Protein AF-A0A1D1ZDS4-F1 (afdb_monomer)

pLDDT: mean 70.22, std 27.76, range [27.88, 98.5]

Foldseek 3Di:
DDDDDDDDDDDDDDDDDPDDDDDDDDDDDDDDDDDDDDDDDDDDDDDDDDDDDDDDDDDDDDDDDDDDDDDDDDDDDDDDDDDPPPPDDPPPDDCPDDDDDPDDDDDPPDPPPDPPPCPVPVPPPDPLVVQLVVCVVVVHPSVVSNVVSVVVVVVVVVVVVVVVVVVVVVVVVVVVVVVVVVVVVVVVVVVVVVVVVVVVVVVVVVVVVVVVVVVVVVVVVVVVVVVVVVVVVVVVVVVVVVVVVVVVVVVVVVVVVVVVVVVVVVVVVVVVVVVVVVVVD

Structure (mmCIF, N/CA/C/O backbone):
data_AF-A0A1D1ZDS4-F1
#
_entry.id   AF-A0A1D1ZDS4-F1
#
loop_
_atom_site.group_PDB
_atom_site.id
_atom_site.type_symbol
_atom_site.label_atom_id
_atom_site.label_alt_id
_atom_site.label_comp_id
_atom_site.label_asym_id
_atom_site.label_entity_id
_atom_site.label_seq_id
_atom_site.pdbx_PDB_ins_code
_atom_site.Cartn_x
_atom_site.Cartn_y
_atom_site.Cartn_z
_atom_site.occupancy
_atom_site.B_iso_or_equiv
_atom_site.auth_seq_id
_atom_site.auth_comp_id
_atom_site.auth_asym_id
_atom_site.auth_atom_id
_atom_site.pdbx_PD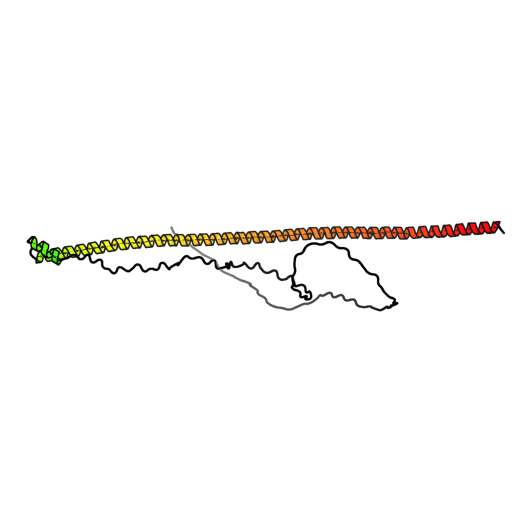B_model_num
ATOM 1 N N . THR A 1 1 ? -25.111 -61.754 19.913 1.00 42.78 1 THR A N 1
ATOM 2 C CA . THR A 1 1 ? -24.639 -62.842 20.800 1.00 42.78 1 THR A CA 1
ATOM 3 C C . THR A 1 1 ? -23.243 -63.262 20.383 1.00 42.78 1 THR A C 1
ATOM 5 O O . THR A 1 1 ? -23.017 -63.276 19.188 1.00 42.78 1 THR A O 1
ATOM 8 N N . GLN A 1 2 ? -22.351 -63.534 21.348 1.00 41.66 2 GLN A N 1
ATOM 9 C CA . GLN A 1 2 ? -20.990 -64.122 21.268 1.00 41.66 2 GLN A CA 1
ATOM 10 C C . GLN A 1 2 ? -20.044 -63.813 20.075 1.00 41.66 2 GLN A C 1
ATOM 12 O O . GLN A 1 2 ? -20.356 -63.977 18.905 1.00 41.66 2 GLN A O 1
ATOM 17 N N . ASN A 1 3 ? -18.807 -63.456 20.435 1.00 39.59 3 ASN A N 1
ATOM 18 C CA . ASN A 1 3 ? -17.644 -63.247 19.561 1.00 39.59 3 ASN A CA 1
ATOM 19 C C . ASN A 1 3 ? -16.536 -64.283 19.952 1.00 39.59 3 ASN A C 1
ATOM 21 O O . ASN A 1 3 ? -16.863 -65.326 20.519 1.00 39.59 3 ASN A O 1
ATOM 25 N N . PRO A 1 4 ? -15.228 -63.989 19.836 1.00 70.62 4 PRO A N 1
ATOM 26 C CA . PRO A 1 4 ? -14.279 -64.345 18.768 1.00 70.62 4 PRO A CA 1
ATOM 27 C C . PRO A 1 4 ? -13.414 -65.605 19.029 1.00 70.62 4 PRO A C 1
ATOM 29 O O . PRO A 1 4 ? -13.319 -66.074 20.162 1.00 70.62 4 PRO A O 1
ATOM 32 N N . LYS A 1 5 ? -12.644 -66.051 18.011 1.00 48.41 5 LYS A N 1
ATOM 33 C CA . LYS A 1 5 ? -11.326 -66.758 18.090 1.00 48.41 5 LYS A CA 1
ATOM 34 C C . LYS A 1 5 ? -10.728 -66.945 16.670 1.00 48.41 5 LYS A C 1
ATOM 36 O O . LYS A 1 5 ? -11.496 -67.120 15.739 1.00 48.41 5 LYS A O 1
ATOM 41 N N . LYS A 1 6 ? -9.404 -66.981 16.418 1.00 43.16 6 LYS A N 1
ATOM 42 C CA . LYS A 1 6 ? -8.228 -66.485 17.175 1.00 43.16 6 LYS A CA 1
ATOM 43 C C . LYS A 1 6 ? -6.970 -66.413 16.264 1.00 43.16 6 LYS A C 1
ATOM 45 O O . LYS A 1 6 ? -6.620 -67.399 15.639 1.00 43.16 6 LYS A O 1
ATOM 50 N N . ILE A 1 7 ? -6.258 -65.280 16.302 1.00 43.69 7 ILE A N 1
ATOM 51 C CA . ILE A 1 7 ? -4.779 -65.114 16.353 1.00 43.69 7 ILE A CA 1
ATOM 52 C C . ILE A 1 7 ? -3.863 -66.074 15.544 1.00 43.69 7 ILE A C 1
ATOM 54 O O . ILE A 1 7 ? -3.676 -67.221 15.944 1.00 43.69 7 ILE A O 1
ATOM 58 N N . LYS A 1 8 ? -3.034 -65.503 14.642 1.00 45.09 8 LYS A N 1
ATOM 59 C CA . LYS A 1 8 ? -1.551 -65.643 14.700 1.00 45.09 8 LYS A CA 1
ATOM 60 C C . LYS A 1 8 ? -0.778 -64.568 13.901 1.00 45.09 8 LYS A C 1
ATOM 62 O O . LYS A 1 8 ? -0.880 -64.489 12.686 1.00 45.09 8 LYS A O 1
ATOM 67 N N . LYS A 1 9 ? 0.063 -63.795 14.606 1.00 42.44 9 LYS A N 1
ATOM 68 C CA . LYS A 1 9 ? 1.282 -63.120 14.097 1.00 42.44 9 LYS A CA 1
ATOM 69 C C . LYS A 1 9 ? 2.505 -63.806 14.726 1.00 42.44 9 LYS A C 1
ATOM 71 O O . LYS A 1 9 ? 2.397 -64.281 15.859 1.00 42.44 9 LYS A O 1
ATOM 76 N N . PRO A 1 10 ? 3.660 -63.826 14.046 1.00 47.44 10 PRO A N 1
ATOM 77 C CA . PRO A 1 10 ? 4.860 -63.110 14.547 1.00 47.44 10 PRO A CA 1
ATOM 78 C C . PRO A 1 10 ? 5.194 -61.878 13.649 1.00 47.44 10 PRO A C 1
ATOM 80 O O . PRO A 1 10 ? 4.567 -61.724 12.608 1.00 47.44 10 PRO A O 1
ATOM 83 N N . LYS A 1 11 ? 5.944 -60.822 14.038 1.00 38.22 11 LYS A N 1
ATOM 84 C CA . LYS A 1 11 ? 7.375 -60.686 14.449 1.00 38.22 11 LYS A CA 1
ATOM 85 C C . LYS A 1 11 ? 8.344 -61.201 13.362 1.00 38.22 11 LYS A C 1
ATOM 87 O O . LYS A 1 11 ? 8.095 -62.281 12.858 1.00 38.22 11 LYS A O 1
ATOM 92 N N . ASN A 1 12 ? 9.473 -60.589 12.973 1.00 35.44 12 ASN A N 1
ATOM 93 C CA . ASN A 1 12 ? 10.190 -59.309 13.222 1.00 35.44 12 ASN A CA 1
ATOM 94 C C . ASN A 1 12 ? 11.021 -59.012 11.928 1.00 35.44 12 ASN A C 1
ATOM 96 O O . ASN A 1 12 ? 11.059 -59.872 11.058 1.00 35.44 12 ASN A O 1
ATOM 100 N N . GLN A 1 13 ? 11.740 -57.909 11.668 1.00 44.12 13 GLN A N 1
ATOM 101 C CA . GLN A 1 13 ? 12.230 -56.727 12.421 1.00 44.12 13 GLN A CA 1
ATOM 102 C C . GLN A 1 13 ? 11.662 -55.439 11.740 1.00 44.12 13 GLN A C 1
ATOM 104 O O . GLN A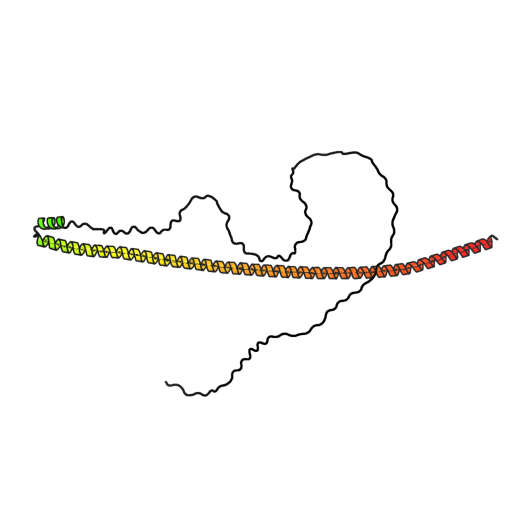 1 13 ? 10.769 -55.574 10.915 1.00 44.12 13 GLN A O 1
ATOM 109 N N . LYS A 1 14 ? 11.980 -54.153 11.985 1.00 41.00 14 LYS A N 1
ATOM 110 C CA . LYS A 1 14 ? 12.960 -53.353 12.766 1.00 41.00 14 LYS A CA 1
ATOM 111 C C . LYS A 1 14 ? 14.428 -53.294 12.295 1.00 41.00 14 LYS A C 1
ATOM 113 O O . LYS A 1 14 ? 15.278 -53.966 12.865 1.00 41.00 14 LYS A O 1
ATOM 118 N N . LYS A 1 15 ? 14.762 -52.320 11.435 1.00 42.69 15 LYS A N 1
ATOM 119 C CA . LYS A 1 15 ? 16.092 -51.669 11.436 1.00 42.69 15 LYS A CA 1
ATOM 120 C C . LYS A 1 15 ? 16.026 -50.213 10.953 1.00 42.69 15 LYS A C 1
ATOM 122 O O . LYS A 1 15 ? 15.992 -49.934 9.762 1.00 42.69 15 LYS A O 1
ATOM 127 N N . ASN A 1 16 ? 16.029 -49.282 11.908 1.00 36.25 16 ASN A N 1
ATOM 128 C CA . ASN A 1 16 ? 16.320 -47.870 11.645 1.00 36.25 16 ASN A CA 1
ATOM 129 C C . ASN A 1 16 ? 17.782 -47.751 11.189 1.00 36.25 16 ASN A C 1
ATOM 131 O O . ASN A 1 16 ? 18.629 -48.447 11.749 1.00 36.25 16 ASN A O 1
ATOM 135 N N . ASN A 1 17 ? 18.111 -46.816 10.294 1.00 35.31 17 ASN A N 1
ATOM 136 C CA . ASN A 1 17 ? 19.513 -46.458 10.056 1.00 35.31 17 ASN A CA 1
ATOM 137 C C . ASN A 1 17 ? 19.713 -44.939 9.922 1.00 35.31 17 ASN A C 1
ATOM 139 O O . ASN A 1 17 ? 19.937 -44.389 8.847 1.00 35.31 17 ASN A O 1
ATOM 143 N N . LYS A 1 18 ? 19.617 -44.245 11.063 1.00 41.72 18 LYS A N 1
ATOM 144 C CA . LYS A 1 18 ? 19.883 -42.805 11.212 1.00 41.72 18 LYS A CA 1
ATOM 145 C C . LYS A 1 18 ? 21.401 -42.558 11.210 1.00 41.72 18 LYS A C 1
ATOM 147 O O . LYS A 1 18 ? 21.985 -42.271 12.255 1.00 41.72 18 LYS A O 1
ATOM 152 N N . LYS A 1 19 ? 22.060 -42.734 10.059 1.00 40.91 19 LYS A N 1
ATOM 153 C CA . LYS A 1 19 ? 23.530 -42.722 9.969 1.00 40.91 19 LYS A CA 1
ATOM 154 C C . LYS A 1 19 ? 24.100 -41.298 9.871 1.00 40.91 19 LYS A C 1
ATOM 156 O O . LYS A 1 19 ? 24.463 -40.816 8.807 1.00 40.91 19 LYS A O 1
ATOM 161 N N . LYS A 1 20 ? 24.191 -40.637 11.027 1.00 36.16 20 LYS A N 1
ATOM 162 C CA . LYS A 1 20 ? 24.997 -39.424 11.234 1.00 36.16 20 LYS A CA 1
ATOM 163 C C . LYS A 1 20 ? 26.481 -39.790 11.094 1.00 36.16 20 LYS A C 1
ATOM 165 O O . LYS A 1 20 ? 26.986 -40.545 11.919 1.00 36.16 20 LYS A O 1
ATOM 170 N N . ILE A 1 21 ? 27.167 -39.251 10.088 1.00 40.00 21 ILE A N 1
ATOM 171 C CA . ILE A 1 21 ? 28.633 -39.310 9.952 1.00 40.00 21 ILE A CA 1
ATOM 172 C C . ILE A 1 21 ? 29.168 -37.872 9.974 1.00 40.00 21 ILE A C 1
ATOM 174 O O . ILE A 1 21 ? 28.478 -36.945 9.553 1.00 40.00 21 ILE A O 1
ATOM 178 N N . LYS A 1 22 ? 30.352 -37.685 10.562 1.00 35.88 22 LYS A N 1
ATOM 179 C CA . LYS A 1 22 ? 31.015 -36.395 10.771 1.00 35.88 22 LYS A CA 1
ATOM 180 C C . LYS A 1 22 ? 32.518 -36.594 10.548 1.00 35.88 22 LYS A C 1
ATOM 182 O O . LYS A 1 22 ? 33.089 -37.483 11.168 1.00 35.88 22 LYS A O 1
ATOM 187 N N . GLY A 1 23 ? 33.102 -35.758 9.699 1.00 30.36 23 GLY A N 1
ATOM 188 C CA . GLY A 1 23 ? 34.495 -35.789 9.237 1.00 30.36 23 GLY A CA 1
ATOM 189 C C . GLY A 1 23 ? 34.506 -35.392 7.753 1.00 30.36 23 GLY A C 1
ATOM 190 O O . GLY A 1 23 ? 33.605 -35.838 7.046 1.00 30.36 23 GLY A O 1
ATOM 191 N N . SER A 1 24 ? 35.264 -34.404 7.263 1.00 34.66 24 SER A N 1
ATOM 192 C CA . SER A 1 24 ? 36.686 -34.019 7.449 1.00 34.66 24 SER A CA 1
ATOM 193 C C . SER A 1 24 ? 37.599 -34.706 6.435 1.00 34.66 24 SER A C 1
ATOM 195 O O . SER A 1 24 ? 37.364 -35.870 6.137 1.00 34.66 24 SER A O 1
ATOM 197 N N . GLU A 1 25 ? 38.628 -33.975 5.978 1.00 34.44 25 GLU A N 1
ATOM 198 C CA . GLU A 1 25 ? 39.543 -34.329 4.870 1.00 34.44 25 GLU A CA 1
ATOM 199 C C . GLU A 1 25 ? 38.856 -34.363 3.483 1.00 34.44 25 GLU A C 1
ATOM 201 O O . GLU A 1 25 ? 37.665 -34.638 3.372 1.00 34.44 25 GLU A O 1
ATOM 206 N N . GLU A 1 26 ? 39.526 -34.123 2.352 1.00 37.81 26 GLU A N 1
ATOM 207 C CA . GLU A 1 26 ? 40.535 -33.104 1.995 1.00 37.81 26 GLU A CA 1
ATOM 208 C C . GLU A 1 26 ? 40.641 -33.070 0.446 1.00 37.81 26 GLU A C 1
ATOM 210 O O . GLU A 1 26 ? 40.227 -34.038 -0.195 1.00 37.81 26 GLU A O 1
ATOM 215 N N . ARG A 1 27 ? 41.242 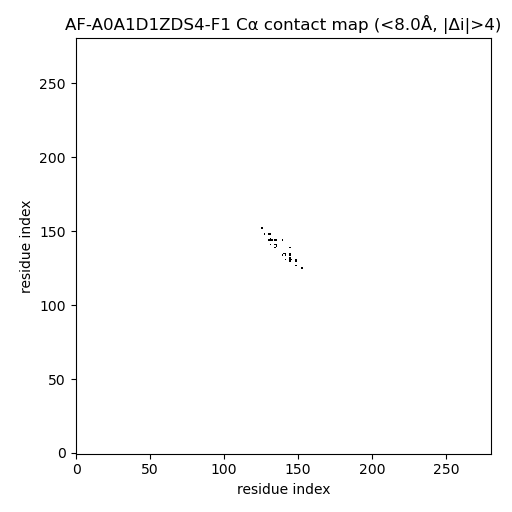-32.007 -0.131 1.00 39.81 27 ARG A N 1
ATOM 216 C CA . ARG A 1 27 ? 41.468 -31.656 -1.571 1.00 39.81 27 ARG A CA 1
ATOM 217 C C . ARG A 1 27 ? 40.659 -30.417 -1.993 1.00 39.81 27 ARG A C 1
ATOM 219 O O . ARG A 1 27 ? 39.438 -30.457 -1.943 1.00 39.81 27 ARG A O 1
ATOM 226 N N . ALA A 1 28 ? 41.226 -29.245 -2.303 1.00 36.69 28 ALA A N 1
ATOM 227 C CA . ALA A 1 28 ? 42.473 -28.831 -2.981 1.00 36.69 28 ALA A CA 1
ATOM 228 C C . ALA A 1 28 ? 42.378 -28.785 -4.520 1.00 36.69 28 ALA A C 1
ATOM 230 O O . ALA A 1 28 ? 41.903 -29.730 -5.142 1.00 36.69 28 ALA A O 1
ATOM 231 N N . MET A 1 29 ? 42.925 -27.693 -5.086 1.00 36.62 29 MET A N 1
ATOM 232 C CA . MET A 1 29 ? 42.923 -27.276 -6.505 1.00 36.62 29 MET A CA 1
ATOM 233 C C . MET A 1 29 ? 41.536 -26.876 -7.072 1.00 36.62 29 MET A C 1
ATOM 235 O O . MET A 1 29 ? 40.521 -27.436 -6.684 1.00 36.62 29 MET A O 1
ATOM 239 N N . CYS A 1 30 ? 41.403 -25.872 -7.951 1.00 31.31 30 CYS A N 1
ATOM 240 C CA . CYS A 1 30 ? 42.412 -25.053 -8.647 1.00 31.31 30 CYS A CA 1
ATOM 241 C C . CYS A 1 30 ? 42.104 -23.541 -8.575 1.00 31.31 30 CYS A C 1
ATOM 243 O O . CYS A 1 30 ? 40.948 -23.131 -8.637 1.00 31.31 30 CYS A O 1
ATOM 245 N N . LEU A 1 31 ? 43.159 -22.719 -8.534 1.00 42.66 31 LEU A N 1
ATOM 246 C CA . LEU A 1 31 ? 43.125 -21.321 -8.990 1.00 42.66 31 LEU A CA 1
ATOM 247 C C . LEU A 1 31 ? 43.277 -21.278 -10.523 1.00 42.66 31 LEU A C 1
ATOM 249 O O . LEU A 1 31 ? 43.755 -22.247 -11.119 1.00 42.66 31 LEU A O 1
ATOM 253 N N . PRO A 1 32 ? 43.007 -20.120 -11.141 1.00 48.91 32 PRO A N 1
ATOM 254 C CA . PRO A 1 32 ? 44.018 -19.569 -12.039 1.00 48.91 32 PRO A CA 1
ATOM 255 C C . PRO A 1 32 ? 44.422 -18.151 -11.621 1.00 48.91 32 PRO A C 1
ATOM 257 O O . PRO A 1 32 ? 43.602 -17.237 -11.567 1.00 48.91 32 PRO A O 1
ATOM 260 N N . ALA A 1 33 ? 45.717 -17.960 -11.381 1.00 38.09 33 ALA A N 1
ATOM 261 C CA . ALA A 1 33 ? 46.343 -16.648 -11.462 1.00 38.09 33 ALA A CA 1
ATOM 262 C C . ALA A 1 33 ? 46.973 -16.508 -12.852 1.00 38.09 33 ALA A C 1
ATOM 264 O O . ALA A 1 33 ? 47.622 -17.441 -13.324 1.00 38.09 33 ALA A O 1
ATOM 265 N N . ILE A 1 34 ? 46.824 -15.346 -13.486 1.00 39.66 34 ILE A N 1
ATOM 266 C CA . ILE A 1 34 ? 47.648 -14.950 -14.631 1.00 39.66 34 ILE A CA 1
ATOM 267 C C . ILE A 1 34 ? 48.261 -13.599 -14.288 1.00 39.66 34 ILE A C 1
ATOM 269 O O . ILE A 1 34 ? 47.550 -12.616 -14.092 1.00 39.66 34 ILE A O 1
ATOM 273 N N . ALA A 1 35 ? 49.586 -13.573 -14.209 1.00 38.66 35 ALA A N 1
ATOM 274 C CA . ALA A 1 35 ? 50.377 -12.360 -14.117 1.00 38.66 35 ALA A CA 1
ATOM 275 C C . ALA A 1 35 ? 51.249 -12.261 -15.371 1.00 38.66 35 ALA A C 1
ATOM 277 O O . ALA A 1 35 ? 51.876 -13.242 -15.768 1.00 38.66 35 ALA A O 1
ATOM 278 N N . ILE A 1 36 ? 51.313 -11.072 -15.962 1.00 38.38 36 ILE A N 1
ATOM 279 C CA . ILE A 1 36 ? 52.354 -10.675 -16.915 1.00 38.38 36 ILE A CA 1
ATOM 280 C C . ILE A 1 36 ? 52.911 -9.338 -16.412 1.00 38.38 36 ILE A C 1
ATOM 282 O O . ILE A 1 36 ? 52.194 -8.558 -15.785 1.00 38.38 36 ILE A O 1
ATOM 286 N N . SER A 1 37 ? 54.210 -9.127 -16.601 1.00 35.03 37 SER A N 1
ATOM 287 C CA . SER A 1 37 ? 54.989 -8.034 -16.012 1.00 35.03 37 SER A CA 1
ATOM 288 C C . SER A 1 37 ? 55.941 -7.435 -17.054 1.00 35.03 37 SER A C 1
ATOM 290 O O . SER A 1 37 ? 56.128 -8.037 -18.111 1.00 35.03 37 SER A O 1
ATOM 292 N N . LEU A 1 38 ? 56.575 -6.303 -16.712 1.00 35.69 38 LEU A N 1
ATOM 293 C CA . LEU A 1 38 ? 57.430 -5.450 -17.562 1.00 35.69 38 LEU A CA 1
ATOM 294 C C . LEU A 1 38 ? 56.636 -4.732 -18.693 1.00 35.69 38 LEU A C 1
ATOM 296 O O . LEU A 1 38 ? 55.643 -5.250 -19.186 1.00 35.69 38 LEU A O 1
ATOM 300 N N . ALA A 1 39 ? 56.977 -3.515 -19.137 1.00 33.38 39 ALA A N 1
ATOM 301 C CA . ALA A 1 39 ? 58.172 -2.697 -18.891 1.00 33.38 39 ALA A CA 1
ATOM 302 C C . ALA A 1 39 ? 57.867 -1.177 -18.858 1.00 33.38 39 ALA A C 1
ATOM 304 O O . ALA A 1 39 ? 56.855 -0.722 -19.384 1.00 33.38 39 ALA A O 1
ATOM 305 N N . ALA A 1 40 ? 58.813 -0.397 -18.328 1.00 38.69 40 ALA A N 1
ATOM 306 C CA . ALA A 1 40 ? 59.071 0.999 -18.719 1.00 38.69 40 ALA A CA 1
ATOM 307 C C . ALA A 1 40 ? 60.411 1.024 -19.504 1.00 38.69 40 ALA A C 1
ATOM 309 O O . ALA A 1 40 ? 61.176 0.065 -19.340 1.00 38.69 40 ALA A O 1
ATOM 310 N N . PRO A 1 41 ? 60.731 2.044 -20.338 1.00 48.47 41 PRO A N 1
ATOM 311 C CA . PRO A 1 41 ? 61.221 3.318 -19.780 1.00 48.47 41 PRO A CA 1
ATOM 312 C C . PRO A 1 41 ? 60.957 4.620 -20.594 1.00 48.47 41 PRO A C 1
ATOM 314 O O . PRO A 1 41 ? 60.683 4.596 -21.785 1.00 48.47 41 PRO A O 1
ATOM 317 N N . LEU A 1 42 ? 61.110 5.750 -19.886 1.00 37.78 42 LEU A N 1
ATOM 318 C CA . LEU A 1 42 ? 61.733 7.044 -20.264 1.00 37.78 42 LEU A CA 1
ATOM 319 C C . LEU A 1 42 ? 61.659 7.600 -21.710 1.00 37.78 42 LEU A C 1
ATOM 321 O O . LEU A 1 42 ? 62.326 7.090 -22.601 1.00 37.78 42 LEU A O 1
ATOM 325 N N . ASP A 1 43 ? 61.067 8.796 -21.845 1.00 27.88 43 ASP A N 1
ATOM 326 C CA . ASP A 1 43 ? 61.761 10.080 -22.138 1.00 27.88 43 ASP A CA 1
ATOM 327 C C . ASP A 1 43 ? 60.790 11.224 -21.701 1.00 27.88 43 ASP A C 1
ATOM 329 O O . ASP A 1 43 ? 59.577 11.036 -21.769 1.00 27.88 43 ASP A O 1
ATOM 333 N N . SER A 1 44 ? 61.125 12.338 -21.024 1.00 32.94 44 SER A N 1
ATOM 334 C CA . SER A 1 44 ? 62.060 13.440 -21.339 1.00 32.94 44 SER A CA 1
ATOM 335 C C . SER A 1 44 ? 61.804 14.021 -22.749 1.00 32.94 44 SER A C 1
ATOM 337 O O . SER A 1 44 ? 61.806 13.303 -23.732 1.00 32.94 44 SER A O 1
ATOM 339 N N . SER A 1 45 ? 61.467 15.301 -22.946 1.00 32.50 45 SER A N 1
ATOM 340 C CA . SER A 1 45 ? 62.086 16.503 -22.373 1.00 32.50 45 SER A CA 1
ATOM 341 C C . SER A 1 45 ? 61.146 17.727 -22.261 1.00 32.50 45 SER A C 1
ATOM 343 O O . SER A 1 45 ? 60.157 17.865 -22.973 1.00 32.50 45 SER A O 1
ATOM 345 N N . SER A 1 46 ? 61.526 18.667 -21.392 1.00 32.69 46 SER A N 1
ATOM 346 C CA . SER A 1 46 ? 61.157 20.104 -21.382 1.00 32.69 46 SER A CA 1
ATOM 347 C C . SER A 1 46 ? 62.454 20.922 -21.602 1.00 32.69 46 SER A C 1
ATOM 349 O O . SER A 1 46 ? 63.513 20.309 -21.458 1.00 32.69 46 SER A O 1
ATOM 351 N N . PRO A 1 47 ? 62.474 22.254 -21.874 1.00 49.72 47 PRO A N 1
ATOM 352 C CA . PRO A 1 47 ? 61.423 23.279 -21.734 1.00 49.72 47 PRO A CA 1
ATOM 353 C C . PRO A 1 47 ? 61.212 24.103 -23.047 1.00 49.72 47 PRO A C 1
ATOM 355 O O . PRO A 1 47 ? 61.466 23.580 -24.121 1.00 49.72 47 PRO A O 1
ATOM 358 N N . VAL A 1 48 ? 60.652 25.327 -23.090 1.00 32.62 48 VAL A N 1
ATOM 359 C CA . VAL A 1 48 ? 61.262 26.614 -22.665 1.00 32.62 48 VAL A CA 1
ATOM 360 C C . VAL A 1 48 ? 60.213 27.660 -22.229 1.00 32.62 48 VAL A C 1
ATOM 362 O O . VAL A 1 48 ? 59.146 27.821 -22.809 1.00 32.62 48 VAL A O 1
ATOM 365 N N . ARG A 1 49 ? 60.607 28.409 -21.197 1.00 32.56 49 ARG A N 1
ATOM 366 C CA . ARG A 1 49 ? 59.980 29.550 -20.504 1.00 32.56 49 ARG A CA 1
ATOM 367 C C . ARG A 1 49 ? 59.931 30.856 -21.318 1.00 32.56 49 ARG A C 1
ATOM 369 O O . ARG A 1 49 ? 60.990 31.333 -21.717 1.00 32.56 49 ARG A O 1
ATOM 376 N N . SER A 1 50 ? 58.790 31.557 -21.313 1.00 30.34 50 SER A N 1
ATOM 377 C CA . SER A 1 50 ? 58.752 33.029 -21.151 1.00 30.34 50 SER A CA 1
ATOM 378 C C . SER A 1 50 ? 57.375 33.573 -20.723 1.00 30.34 50 SER A C 1
ATOM 380 O O . SER A 1 50 ? 56.319 33.115 -21.145 1.00 30.34 50 SER A O 1
ATOM 382 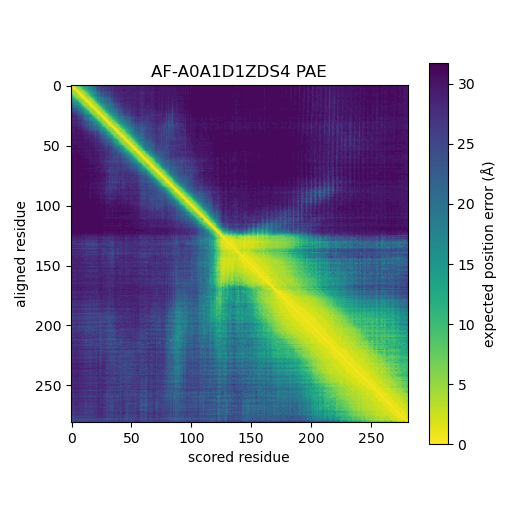N N . SER A 1 51 ? 57.401 34.585 -19.855 1.00 35.97 51 SER A N 1
ATOM 383 C CA . SER A 1 51 ? 56.296 35.509 -19.550 1.00 35.97 51 SER A CA 1
ATOM 384 C C . SER A 1 51 ? 56.896 36.921 -19.532 1.00 35.97 51 SER A C 1
ATOM 386 O O . SER A 1 51 ? 58.109 37.041 -19.324 1.00 35.97 51 SER A O 1
ATOM 388 N N . PRO A 1 52 ? 56.102 37.983 -19.749 1.00 44.97 52 PRO A N 1
ATOM 389 C CA . PRO A 1 52 ? 55.585 38.720 -18.590 1.00 44.97 52 PRO A CA 1
ATOM 390 C C . PRO A 1 52 ? 54.155 39.280 -18.786 1.00 44.97 52 PRO A C 1
ATOM 392 O O . PRO A 1 52 ? 53.445 38.932 -19.723 1.00 44.97 52 PRO A O 1
ATOM 395 N N . SER A 1 53 ? 53.725 40.125 -17.849 1.00 35.91 53 SER A N 1
ATOM 396 C CA . SER A 1 53 ? 52.393 40.736 -17.691 1.00 35.91 53 SER A CA 1
ATOM 397 C C . SER A 1 53 ? 52.561 42.218 -17.262 1.00 35.91 53 SER A C 1
ATOM 399 O O . SER A 1 53 ? 53.706 42.669 -17.194 1.00 35.91 53 SER A O 1
ATOM 401 N N . PRO A 1 54 ? 51.534 42.960 -16.789 1.00 57.78 54 PRO A N 1
ATOM 402 C CA . PRO A 1 54 ? 50.180 43.263 -17.291 1.00 57.78 54 PRO A CA 1
ATOM 403 C C . PRO A 1 54 ? 50.091 44.817 -17.510 1.00 57.78 54 PRO A C 1
ATOM 405 O O . PRO A 1 54 ? 50.988 45.328 -18.171 1.00 57.78 54 PRO A O 1
ATOM 408 N N . PRO A 1 55 ? 49.191 45.645 -16.910 1.00 55.44 55 PRO A N 1
ATOM 409 C CA . PRO A 1 55 ? 47.734 45.571 -16.686 1.00 55.44 55 PRO A CA 1
ATOM 410 C C . PRO A 1 55 ? 46.929 46.785 -17.225 1.00 55.44 55 PRO A C 1
ATOM 412 O O . PRO A 1 55 ? 47.371 47.928 -17.145 1.00 55.44 55 PRO A O 1
ATOM 415 N N . HIS A 1 56 ? 45.661 46.565 -17.595 1.00 35.88 56 HIS A N 1
ATOM 416 C CA . HIS A 1 56 ? 44.642 47.629 -17.707 1.00 35.88 56 HIS A CA 1
ATOM 417 C C . HIS A 1 56 ? 43.395 47.333 -16.846 1.00 35.88 56 HIS A C 1
ATOM 419 O O . HIS A 1 56 ? 43.339 46.315 -16.155 1.00 35.88 56 HIS A O 1
ATOM 425 N N . ARG A 1 57 ? 42.472 48.303 -16.744 1.00 35.91 57 ARG A N 1
ATOM 426 C CA . ARG A 1 57 ? 41.707 48.577 -15.509 1.00 35.91 57 ARG A CA 1
ATOM 427 C C . ARG A 1 57 ? 40.384 49.315 -15.800 1.00 35.91 57 ARG A C 1
ATOM 429 O O . ARG A 1 57 ? 40.357 50.105 -16.735 1.00 35.91 57 ARG A O 1
ATOM 436 N N . MET A 1 58 ? 39.392 49.181 -14.900 1.00 34.19 58 MET A N 1
ATOM 437 C CA . MET A 1 58 ? 38.090 49.913 -14.870 1.00 34.19 58 MET A CA 1
ATOM 438 C C . MET A 1 58 ? 37.078 49.481 -15.959 1.00 34.19 58 MET A C 1
ATOM 440 O O . MET A 1 58 ? 37.493 48.971 -16.989 1.00 34.19 58 MET A O 1
ATOM 444 N N . ALA A 1 59 ? 35.748 49.625 -15.838 1.00 32.06 59 ALA A N 1
ATOM 445 C CA . ALA A 1 59 ? 34.801 49.869 -14.723 1.00 32.06 59 ALA A CA 1
ATOM 446 C C . ALA A 1 59 ? 33.432 49.252 -15.152 1.00 32.06 59 ALA A C 1
ATOM 448 O O . ALA A 1 59 ? 33.136 49.224 -16.339 1.00 32.06 59 ALA A O 1
ATOM 449 N N . ALA A 1 60 ? 32.611 48.607 -14.314 1.00 31.22 60 ALA A N 1
ATOM 450 C CA . ALA A 1 60 ? 31.925 49.076 -13.099 1.00 31.22 60 ALA A CA 1
ATOM 451 C C . ALA A 1 60 ? 30.774 50.084 -13.355 1.00 31.22 60 ALA A C 1
ATOM 453 O O . ALA A 1 60 ? 30.860 51.255 -12.996 1.00 31.22 60 ALA A O 1
ATOM 454 N N . ALA A 1 61 ? 29.671 49.588 -13.924 1.00 33.53 61 ALA A N 1
ATOM 455 C CA . ALA A 1 61 ? 28.346 50.222 -13.910 1.00 33.53 61 ALA A CA 1
ATOM 456 C C . ALA A 1 61 ? 27.339 49.282 -13.197 1.00 33.53 61 ALA A C 1
ATOM 458 O O . ALA A 1 61 ? 27.665 48.118 -12.958 1.00 33.53 61 ALA A O 1
ATOM 459 N N . ALA A 1 62 ? 26.171 49.774 -12.757 1.00 31.94 62 ALA A N 1
ATOM 460 C CA . ALA A 1 62 ? 25.437 49.155 -11.639 1.00 31.94 62 ALA A CA 1
ATOM 461 C C . ALA A 1 62 ? 23.900 49.198 -11.735 1.00 31.94 62 ALA A C 1
ATOM 463 O O . ALA A 1 62 ? 23.328 50.160 -12.240 1.00 31.94 62 ALA A O 1
ATOM 464 N N . CYS A 1 63 ? 23.239 48.217 -11.105 1.00 31.64 63 CYS A N 1
ATOM 465 C CA . CYS A 1 63 ? 21.831 48.279 -10.696 1.00 31.64 63 CYS A CA 1
ATOM 466 C C . CYS A 1 63 ? 21.626 47.627 -9.314 1.00 31.64 63 CYS A C 1
ATOM 468 O O . CYS A 1 63 ? 22.152 46.553 -9.030 1.00 31.64 63 CYS A O 1
ATOM 470 N N . ARG A 1 64 ? 20.860 48.298 -8.442 1.00 40.69 64 ARG A N 1
ATOM 471 C CA . ARG A 1 64 ? 20.284 47.752 -7.187 1.00 40.69 64 ARG A CA 1
ATOM 472 C C . ARG A 1 64 ? 18.866 47.232 -7.522 1.00 40.69 64 ARG A C 1
ATOM 474 O O . ARG A 1 64 ? 18.373 47.565 -8.590 1.00 40.69 64 ARG A O 1
ATOM 481 N N . ARG A 1 65 ? 18.108 46.470 -6.722 1.00 36.97 65 ARG A N 1
ATOM 482 C CA . ARG A 1 65 ? 18.037 46.096 -5.280 1.00 36.97 65 ARG A CA 1
ATOM 483 C C . ARG A 1 65 ? 17.232 44.752 -5.245 1.00 36.97 65 ARG A C 1
ATOM 485 O O . ARG A 1 65 ? 16.695 44.388 -6.281 1.00 36.97 65 ARG A O 1
ATOM 492 N N . ALA A 1 66 ? 17.042 43.959 -4.185 1.00 33.81 66 ALA A N 1
ATOM 493 C CA . ALA A 1 66 ? 17.264 44.074 -2.740 1.00 33.81 66 ALA A CA 1
ATOM 494 C C . ALA A 1 66 ? 17.507 42.650 -2.152 1.00 33.81 66 ALA A C 1
ATOM 496 O O . ALA A 1 66 ? 16.894 41.694 -2.604 1.00 33.81 66 ALA A O 1
ATOM 497 N N . LEU A 1 67 ? 18.511 42.446 -1.291 1.00 33.34 67 LEU A N 1
ATOM 498 C CA . LEU A 1 67 ? 18.385 42.270 0.174 1.00 33.34 67 LEU A CA 1
ATOM 499 C C . LEU A 1 67 ? 17.532 41.083 0.685 1.00 33.34 67 LEU A C 1
ATOM 501 O O . LEU A 1 67 ? 16.342 41.238 0.938 1.00 33.34 67 LEU A O 1
ATOM 505 N N . LEU A 1 68 ? 18.219 39.991 1.045 1.00 37.34 68 LEU A N 1
ATOM 506 C CA . LEU A 1 68 ? 17.953 39.187 2.250 1.00 37.34 68 LEU A CA 1
ATOM 507 C C . LEU A 1 68 ? 19.307 38.868 2.944 1.00 37.34 68 LEU A C 1
ATOM 509 O O . LEU A 1 68 ? 20.287 38.630 2.234 1.00 37.34 68 LEU A O 1
ATOM 513 N N . PRO A 1 69 ? 19.411 38.897 4.291 1.00 43.22 69 PRO A N 1
ATOM 514 C CA . PRO A 1 69 ? 20.613 38.492 5.050 1.00 43.22 69 PRO A CA 1
ATOM 515 C C . PRO A 1 69 ? 20.715 36.944 5.140 1.00 43.22 69 PRO A C 1
ATOM 517 O O . PRO A 1 69 ? 19.699 36.268 5.034 1.00 43.22 69 PRO A O 1
ATOM 520 N N . SER A 1 70 ? 21.886 36.282 5.187 1.00 33.38 70 SER A N 1
ATOM 521 C CA . SER A 1 70 ? 22.992 36.332 6.181 1.00 33.38 70 SER A CA 1
ATOM 522 C C . SER A 1 70 ? 22.539 35.926 7.597 1.00 33.38 70 SER A C 1
ATOM 524 O O . SER A 1 70 ? 21.550 36.461 8.077 1.00 33.38 70 SER A O 1
ATOM 526 N N . GLY A 1 71 ? 23.209 35.054 8.364 1.00 36.66 71 GLY A N 1
ATOM 527 C CA . GLY A 1 71 ? 24.458 34.269 8.214 1.00 36.66 71 GLY A CA 1
ATOM 528 C C . GLY A 1 71 ? 24.851 33.714 9.612 1.00 36.66 71 GLY A C 1
ATOM 529 O O . GLY A 1 71 ? 24.223 34.113 10.587 1.00 36.66 71 GLY A O 1
ATOM 530 N N . TYR A 1 72 ? 25.815 32.817 9.866 1.00 34.94 72 TYR A N 1
ATOM 531 C CA . TYR A 1 72 ? 26.848 32.098 9.091 1.00 34.94 72 TYR A CA 1
ATOM 532 C C . TYR A 1 72 ? 27.177 30.759 9.816 1.00 34.94 72 TYR A C 1
ATOM 534 O O . TYR A 1 72 ? 26.752 30.574 10.954 1.00 34.94 72 TYR A O 1
ATOM 542 N N . GLY A 1 73 ? 27.966 29.840 9.226 1.00 31.16 73 GLY A N 1
ATOM 543 C CA . GLY A 1 73 ? 28.317 28.568 9.897 1.00 31.16 73 GLY A CA 1
ATOM 544 C C . GLY A 1 73 ? 29.325 27.652 9.181 1.00 31.16 73 GLY A C 1
ATOM 545 O O . GLY A 1 73 ? 29.010 26.503 8.887 1.00 31.16 73 GLY A O 1
ATOM 546 N N . SER A 1 74 ? 30.531 28.136 8.873 1.00 36.38 74 SER A N 1
ATOM 547 C CA . SER A 1 74 ? 31.529 27.376 8.095 1.00 36.38 74 SER A CA 1
ATOM 548 C C . SER A 1 74 ? 32.319 26.339 8.905 1.00 36.38 74 SER A C 1
ATOM 550 O O . SER A 1 74 ? 32.980 26.700 9.879 1.00 36.38 74 SER A O 1
ATOM 552 N N . ARG A 1 75 ? 32.431 25.102 8.395 1.00 31.38 75 ARG A N 1
ATOM 553 C CA . ARG A 1 75 ? 33.674 24.308 8.496 1.00 31.38 75 ARG A CA 1
ATOM 554 C C . ARG A 1 75 ? 33.723 23.179 7.461 1.00 31.38 75 ARG A C 1
ATOM 556 O O . ARG A 1 75 ? 32.742 22.471 7.275 1.00 31.38 75 ARG A O 1
ATOM 563 N N . ALA A 1 76 ? 34.868 23.014 6.799 1.00 36.66 76 ALA A N 1
ATOM 564 C CA . ALA A 1 76 ? 35.102 21.947 5.826 1.00 36.66 76 ALA A CA 1
ATOM 565 C C . ALA A 1 76 ? 35.754 20.717 6.481 1.00 36.66 76 ALA A C 1
ATOM 567 O O . ALA A 1 76 ? 36.579 20.862 7.384 1.00 36.66 76 ALA A O 1
ATOM 568 N N . ALA A 1 77 ? 35.428 19.524 5.980 1.00 31.08 77 ALA A N 1
ATOM 569 C CA . ALA A 1 77 ? 36.130 18.273 6.262 1.00 31.08 77 ALA A CA 1
ATOM 570 C C . ALA A 1 77 ? 36.094 17.367 5.017 1.00 31.08 77 ALA A C 1
ATOM 572 O O . ALA A 1 77 ? 35.173 17.460 4.206 1.00 31.08 77 ALA A O 1
ATOM 573 N N . ALA A 1 78 ? 37.126 16.539 4.844 1.00 33.47 78 ALA A N 1
ATOM 574 C CA . ALA A 1 78 ? 37.350 15.742 3.637 1.00 33.47 78 ALA A CA 1
ATOM 575 C C . ALA A 1 78 ? 36.305 14.630 3.423 1.00 33.47 78 ALA A C 1
ATOM 577 O O . ALA A 1 78 ? 35.689 14.137 4.367 1.00 33.47 78 ALA A O 1
ATOM 578 N N . GLY A 1 79 ? 36.147 14.204 2.168 1.00 39.25 79 GLY A N 1
ATOM 579 C CA . GLY A 1 79 ? 35.213 13.144 1.798 1.00 39.25 79 GLY A CA 1
ATOM 580 C C . GLY A 1 79 ? 35.675 11.734 2.186 1.00 39.25 79 GLY A C 1
ATOM 581 O O . GLY A 1 79 ? 36.848 11.381 2.065 1.00 39.25 79 GLY A O 1
ATOM 582 N N . ARG A 1 80 ? 34.701 10.902 2.557 1.00 35.25 80 ARG A N 1
ATOM 583 C CA . ARG A 1 80 ? 34.703 9.439 2.414 1.00 35.25 80 ARG A CA 1
ATOM 584 C C . ARG A 1 80 ? 33.286 9.004 2.022 1.00 35.25 80 ARG A C 1
ATOM 586 O O . ARG A 1 80 ? 32.340 9.579 2.563 1.00 35.25 80 ARG A O 1
ATOM 593 N N . PRO A 1 81 ? 33.110 8.003 1.145 1.00 40.94 81 PRO A N 1
ATOM 594 C CA . PRO A 1 81 ? 31.824 7.334 1.017 1.00 40.94 81 PRO A CA 1
ATOM 595 C C . PRO A 1 81 ? 31.579 6.463 2.266 1.00 40.94 81 PRO A C 1
ATOM 597 O O . PRO A 1 81 ? 32.501 5.767 2.697 1.00 40.94 81 PRO A O 1
ATOM 600 N N . PRO A 1 82 ? 30.379 6.485 2.868 1.00 41.41 82 PRO A N 1
ATOM 601 C CA . PRO A 1 82 ? 29.928 5.414 3.744 1.00 41.41 82 PRO A CA 1
ATOM 602 C C . PRO A 1 82 ? 29.379 4.251 2.904 1.00 41.41 82 PRO A C 1
ATOM 604 O O . PRO A 1 82 ? 28.669 4.476 1.921 1.00 41.41 82 PRO A O 1
ATOM 607 N N . ASP A 1 83 ? 29.683 3.016 3.300 1.00 32.38 83 ASP A N 1
ATOM 608 C CA . ASP A 1 83 ? 29.104 1.815 2.693 1.00 32.38 83 ASP A CA 1
ATOM 609 C C . ASP A 1 83 ? 27.572 1.798 2.815 1.00 32.38 83 ASP A C 1
ATOM 611 O O . ASP A 1 83 ? 27.006 2.181 3.841 1.00 32.38 83 ASP A O 1
ATOM 615 N N . LEU A 1 84 ? 26.893 1.303 1.775 1.00 43.44 84 LEU A N 1
ATOM 616 C CA . LEU A 1 84 ? 25.431 1.157 1.748 1.00 43.44 84 LEU A CA 1
ATOM 617 C C . LEU A 1 84 ? 24.929 -0.201 2.280 1.00 43.44 84 LEU A C 1
ATOM 619 O O . LEU A 1 84 ? 23.743 -0.510 2.160 1.00 43.44 84 LEU A O 1
ATOM 623 N N . ASP A 1 85 ? 25.785 -0.966 2.963 1.00 37.72 85 ASP A N 1
ATOM 624 C CA . ASP A 1 85 ? 25.417 -2.175 3.720 1.00 37.72 85 ASP A CA 1
ATOM 625 C C . ASP A 1 85 ? 24.857 -1.839 5.117 1.00 37.72 85 ASP A C 1
ATOM 627 O O . ASP A 1 85 ? 25.291 -2.331 6.159 1.00 37.72 85 ASP A O 1
ATOM 631 N N . ALA A 1 86 ? 23.842 -0.972 5.131 1.00 40.03 86 ALA A N 1
ATOM 632 C CA . ALA A 1 86 ? 23.101 -0.576 6.327 1.00 40.03 86 ALA A CA 1
ATOM 633 C C . ALA A 1 86 ? 21.587 -0.475 6.064 1.00 40.03 86 ALA A C 1
ATOM 635 O O . ALA A 1 86 ? 20.910 0.418 6.579 1.00 40.03 86 ALA A O 1
ATOM 636 N N . PHE A 1 87 ? 21.028 -1.413 5.286 1.00 36.47 87 PHE A N 1
ATOM 637 C CA . PHE A 1 87 ? 19.576 -1.611 5.222 1.00 36.47 87 PHE A CA 1
ATOM 638 C C . PHE A 1 87 ? 19.062 -2.129 6.571 1.00 36.47 87 PHE A C 1
ATOM 640 O O . PHE A 1 87 ? 18.924 -3.331 6.806 1.00 36.47 87 PHE A O 1
ATOM 647 N N . LEU A 1 88 ? 18.786 -1.185 7.473 1.00 36.56 88 LEU A N 1
ATOM 648 C CA . LEU A 1 88 ? 18.127 -1.441 8.745 1.00 36.56 88 LEU A CA 1
ATOM 649 C C . LEU A 1 88 ? 16.845 -2.257 8.499 1.00 36.56 88 LEU A C 1
ATOM 651 O O . LEU A 1 88 ? 16.070 -1.912 7.598 1.00 36.56 88 LEU A O 1
ATOM 655 N N . PRO A 1 89 ? 16.547 -3.287 9.314 1.00 38.84 89 PRO A N 1
ATOM 656 C CA . PRO A 1 89 ? 15.187 -3.799 9.360 1.00 38.84 89 PRO A CA 1
ATOM 657 C C . PRO A 1 89 ? 14.266 -2.632 9.729 1.00 38.84 89 PRO A C 1
ATOM 659 O O . PRO A 1 89 ? 14.643 -1.786 10.546 1.00 38.84 89 PRO A O 1
ATOM 662 N N . ILE A 1 90 ? 13.061 -2.583 9.152 1.00 40.03 90 ILE A N 1
ATOM 663 C CA . ILE A 1 90 ? 12.053 -1.574 9.503 1.00 40.03 90 ILE A CA 1
AT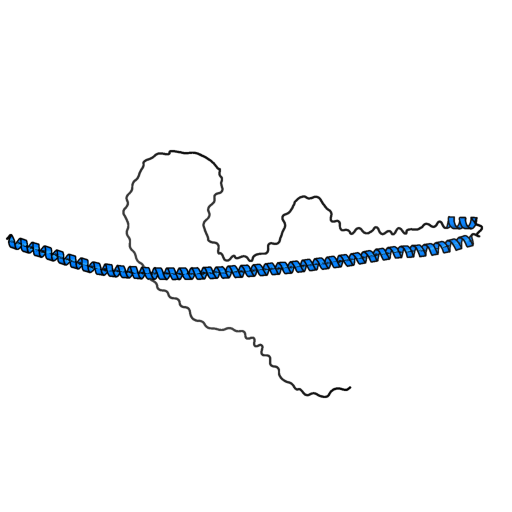OM 664 C C . ILE A 1 90 ? 11.632 -1.832 10.953 1.00 40.03 90 ILE A C 1
ATOM 666 O O . ILE A 1 90 ? 10.711 -2.596 11.240 1.00 40.03 90 ILE A O 1
ATOM 670 N N . ARG A 1 91 ? 12.381 -1.234 11.881 1.00 36.41 91 ARG A N 1
ATOM 671 C CA . ARG A 1 91 ? 12.183 -1.331 13.319 1.00 36.41 91 ARG A CA 1
ATOM 672 C C . ARG A 1 91 ? 10.860 -0.652 13.617 1.00 36.41 91 ARG A C 1
ATOM 674 O O . ARG A 1 91 ? 10.787 0.571 13.570 1.00 36.41 91 ARG A O 1
ATOM 681 N N . SER A 1 92 ? 9.829 -1.447 13.893 1.00 40.06 92 SER A N 1
ATOM 682 C CA . SER A 1 92 ? 8.490 -0.954 14.203 1.00 40.06 92 SER A CA 1
ATOM 683 C C . SER A 1 92 ? 8.575 0.098 15.306 1.00 40.06 92 SER A C 1
ATOM 685 O O . SER A 1 92 ? 8.877 -0.231 16.455 1.00 40.06 92 SER A O 1
ATOM 687 N N . SER A 1 93 ? 8.352 1.363 14.947 1.00 35.56 93 SER A N 1
ATOM 688 C CA . SER A 1 93 ? 8.404 2.472 15.893 1.00 35.56 93 SER A CA 1
ATOM 689 C C . SER A 1 93 ? 7.341 2.259 16.960 1.00 35.56 93 SER A C 1
ATOM 691 O O . SER A 1 93 ? 6.144 2.366 16.696 1.00 35.56 93 SER A O 1
ATOM 693 N N . SER A 1 94 ? 7.782 1.945 18.177 1.00 41.56 94 SER A N 1
ATOM 694 C CA . SER A 1 94 ? 6.933 1.975 19.361 1.00 41.56 94 SER A CA 1
ATOM 695 C C . SER A 1 94 ? 6.279 3.350 19.453 1.00 41.56 94 SER A C 1
ATOM 697 O O . SER A 1 94 ? 6.991 4.355 19.455 1.00 41.56 94 SER A O 1
ATOM 699 N N . ILE A 1 95 ? 4.948 3.401 19.543 1.00 39.31 95 ILE A N 1
ATOM 700 C CA . ILE A 1 95 ? 4.198 4.655 19.682 1.00 39.31 95 ILE A CA 1
ATOM 701 C C . ILE A 1 95 ? 4.394 5.187 21.111 1.00 39.31 95 ILE A C 1
ATOM 703 O O . ILE A 1 95 ? 3.554 5.023 21.991 1.00 39.31 95 ILE A O 1
ATOM 707 N N . SER A 1 96 ? 5.551 5.801 21.348 1.00 37.38 96 SER A N 1
ATOM 708 C CA . SER A 1 96 ? 5.834 6.634 22.511 1.00 37.38 96 SER A CA 1
ATOM 709 C C . SER A 1 96 ? 5.256 8.023 22.249 1.00 37.38 96 SER A C 1
ATOM 711 O O . SER A 1 96 ? 5.796 8.777 21.438 1.00 37.38 96 SER A O 1
ATOM 713 N N . ALA A 1 97 ? 4.129 8.336 22.887 1.00 35.28 97 ALA A N 1
ATOM 714 C CA . ALA A 1 97 ? 3.404 9.580 22.651 1.00 35.28 97 ALA A CA 1
ATOM 715 C C . ALA A 1 97 ? 4.195 10.829 23.109 1.00 35.28 97 ALA A C 1
ATOM 717 O O . ALA A 1 97 ? 4.851 10.783 24.155 1.00 35.28 97 ALA A O 1
ATOM 718 N N . PRO A 1 98 ? 4.103 11.964 22.386 1.00 44.19 98 PRO A N 1
ATOM 719 C CA . PRO A 1 98 ? 4.545 13.259 22.895 1.00 44.19 98 PRO A CA 1
ATOM 720 C C . PRO A 1 98 ? 3.614 13.729 24.026 1.00 44.19 98 PRO A C 1
ATOM 722 O O . PRO A 1 98 ? 2.417 13.441 24.021 1.00 44.19 98 PRO A O 1
ATOM 725 N N . GLY A 1 99 ? 4.163 14.432 25.017 1.00 36.94 99 GLY A N 1
ATOM 726 C CA . GLY A 1 99 ? 3.464 14.713 26.274 1.00 36.94 99 GLY A CA 1
ATOM 727 C C . GLY A 1 99 ? 2.941 16.142 26.461 1.00 36.94 99 GLY A C 1
ATOM 728 O O . GLY A 1 99 ? 3.278 17.067 25.732 1.00 36.94 99 GLY A O 1
ATOM 729 N N . SER A 1 100 ? 2.209 16.312 27.567 1.00 43.47 100 SER A N 1
ATOM 730 C CA . SER A 1 100 ? 2.012 17.581 28.285 1.00 43.47 100 SER A CA 1
ATOM 731 C C . SER A 1 100 ? 1.202 18.704 27.606 1.00 43.47 100 SER A C 1
ATOM 733 O O . SER A 1 100 ? 1.645 19.853 27.556 1.00 43.47 100 SER A O 1
ATOM 735 N N . HIS A 1 101 ? -0.071 18.441 27.293 1.00 37.88 101 HIS A N 1
ATOM 736 C CA . HIS A 1 101 ? -1.099 19.473 27.503 1.00 37.88 101 HIS A CA 1
ATOM 737 C C . HIS A 1 101 ? -1.586 19.426 28.960 1.00 37.88 101 HIS A C 1
ATOM 739 O O . HIS A 1 101 ? -2.012 18.381 29.450 1.00 37.88 101 HIS A O 1
ATOM 745 N N . ARG A 1 102 ? -1.514 20.559 29.673 1.00 45.75 102 ARG A N 1
ATOM 746 C CA . ARG A 1 102 ? -1.842 20.673 31.109 1.00 45.75 102 ARG A CA 1
ATOM 747 C C . ARG A 1 102 ? -3.363 20.761 31.341 1.00 45.75 102 ARG A C 1
ATOM 749 O O . ARG A 1 102 ? -3.877 21.798 31.754 1.00 45.75 102 ARG A O 1
ATOM 756 N N . GLY A 1 103 ? -4.081 19.677 31.055 1.00 34.59 103 GLY A N 1
ATOM 757 C CA . GLY A 1 103 ? -5.517 19.546 31.327 1.00 34.59 103 GLY A CA 1
ATOM 758 C C . GLY A 1 103 ? -5.822 19.255 32.803 1.00 34.59 103 GLY A C 1
ATOM 759 O O . GLY A 1 103 ? -5.148 18.443 33.433 1.00 34.59 103 GLY A O 1
ATOM 760 N N . ARG A 1 104 ? -6.851 19.908 33.360 1.00 50.50 104 ARG A N 1
ATOM 761 C CA . ARG A 1 104 ? -7.485 19.496 34.627 1.00 50.50 104 ARG A CA 1
ATOM 762 C C . ARG A 1 104 ? -8.487 18.369 34.356 1.00 50.50 104 ARG A C 1
ATOM 764 O O . ARG A 1 104 ? -9.195 18.430 33.359 1.00 50.50 104 ARG A O 1
ATOM 771 N N . GLY A 1 105 ? -8.633 17.448 35.308 1.00 40.88 105 GLY A N 1
ATOM 772 C CA . GLY A 1 105 ? -9.639 16.380 35.263 1.00 40.88 105 GLY A CA 1
ATOM 773 C C . GLY A 1 105 ? -9.043 15.040 34.814 1.00 40.88 105 GLY A C 1
ATOM 774 O O . GLY A 1 105 ? -8.433 14.965 33.757 1.00 40.88 105 GLY A O 1
ATOM 775 N N . GLY A 1 106 ? -9.158 13.959 35.584 1.00 36.94 106 GLY A N 1
ATOM 776 C CA . GLY A 1 106 ? -9.688 13.866 36.947 1.00 36.94 106 GLY A CA 1
ATOM 777 C C . GLY A 1 106 ? -9.030 12.723 37.719 1.00 36.94 106 GLY A C 1
ATOM 778 O O . GLY A 1 106 ? -8.350 11.882 37.133 1.00 36.94 106 GLY A O 1
ATOM 779 N N . HIS A 1 107 ? -9.219 12.693 39.040 1.00 42.81 107 HIS A N 1
ATOM 780 C CA . HIS A 1 107 ? -8.817 11.537 39.836 1.00 42.81 107 HIS A CA 1
ATOM 781 C C . HIS A 1 107 ? -9.610 10.309 39.374 1.00 42.81 107 HIS A C 1
ATOM 783 O O . HIS A 1 107 ? -10.801 10.201 39.665 1.00 42.81 107 HIS A O 1
ATOM 789 N N . LEU A 1 108 ? -8.937 9.346 38.741 1.00 45.41 108 LEU A N 1
ATOM 790 C CA . LEU A 1 108 ? -9.429 7.973 38.706 1.00 45.41 108 LEU A CA 1
ATOM 791 C C . LEU A 1 108 ? -9.172 7.349 40.085 1.00 45.41 108 LEU A C 1
ATOM 793 O O . LEU A 1 108 ? -8.251 6.555 40.273 1.00 45.41 108 LEU A O 1
ATOM 797 N N . CYS A 1 109 ? -9.946 7.787 41.080 1.00 44.50 109 CYS A N 1
ATOM 798 C CA . CYS A 1 109 ? -9.980 7.132 42.380 1.00 44.50 109 CYS A CA 1
ATOM 799 C C . CYS A 1 109 ? -10.322 5.659 42.160 1.00 44.50 109 CYS A C 1
ATOM 801 O O . CYS A 1 109 ? -11.308 5.351 41.490 1.00 44.50 109 CYS A O 1
ATOM 803 N N . HIS A 1 110 ? -9.554 4.754 42.769 1.00 38.56 110 HIS A N 1
ATOM 804 C CA . HIS A 1 110 ? -10.012 3.381 42.939 1.00 38.56 110 HIS A CA 1
ATOM 805 C C . HIS A 1 110 ? -11.389 3.429 43.604 1.00 38.56 110 HIS A C 1
ATOM 807 O O . HIS A 1 110 ? -11.505 3.917 44.732 1.00 38.56 110 HIS A O 1
ATOM 813 N N . PHE A 1 111 ? -12.427 2.918 42.934 1.00 41.34 111 PHE A N 1
ATOM 814 C CA . PHE A 1 111 ? -13.760 2.770 43.525 1.00 41.34 111 PHE A CA 1
ATOM 815 C C . PHE A 1 111 ? -13.791 1.550 44.460 1.00 41.34 111 PHE A C 1
ATOM 817 O O . PHE A 1 111 ? -14.588 0.627 44.342 1.00 41.34 111 PHE A O 1
ATOM 824 N N . SER A 1 112 ? -12.851 1.561 45.399 1.00 49.69 112 SER A N 1
ATOM 825 C CA . SER A 1 112 ? -12.732 0.666 46.538 1.00 49.69 112 SER A CA 1
ATOM 826 C C . SER A 1 112 ? -13.059 1.458 47.801 1.00 49.69 112 SER A C 1
ATOM 828 O O . SER A 1 112 ? -12.358 1.352 48.805 1.00 49.69 112 SER A O 1
ATOM 830 N N . GLN A 1 113 ? -14.122 2.272 47.750 1.00 45.22 113 GLN A N 1
ATOM 831 C CA . GLN A 1 113 ? -14.811 2.648 48.978 1.00 45.22 113 GLN A CA 1
ATOM 832 C C . GLN A 1 113 ? -15.296 1.340 49.610 1.00 45.22 113 GLN A C 1
ATOM 834 O O . GLN A 1 113 ? -16.081 0.627 48.976 1.00 45.22 113 GLN A O 1
ATOM 839 N N . PRO A 1 114 ? -14.872 0.991 50.835 1.00 45.03 114 PRO A N 1
ATOM 840 C CA . PRO A 1 114 ? -15.632 0.032 51.605 1.00 45.03 114 PRO A CA 1
ATOM 841 C C . PRO A 1 114 ? -17.012 0.661 51.780 1.00 45.03 114 PRO A C 1
ATOM 843 O O . PRO A 1 114 ? -17.108 1.770 52.314 1.00 45.03 114 PRO A O 1
ATOM 846 N N . LEU A 1 115 ? -18.073 -0.025 51.340 1.00 40.16 115 LEU A N 1
ATOM 847 C CA . LEU A 1 115 ? -19.416 0.301 51.817 1.00 40.16 115 LEU A CA 1
ATOM 848 C C . LEU A 1 115 ? -19.319 0.412 53.344 1.00 40.16 115 LEU A C 1
ATOM 850 O O . LEU A 1 115 ? -18.757 -0.507 53.958 1.00 40.16 115 LEU A O 1
ATOM 854 N N . PRO A 1 116 ? -19.774 1.518 53.963 1.00 42.56 116 PRO A N 1
ATOM 855 C CA . PRO A 1 116 ? -19.664 1.677 55.402 1.00 42.56 116 PRO A CA 1
ATOM 856 C C . PRO A 1 116 ? -20.412 0.510 56.033 1.00 42.56 116 PRO A C 1
ATOM 858 O O . PRO A 1 116 ? -21.632 0.421 55.908 1.00 42.56 116 PRO A O 1
ATOM 861 N N . LYS A 1 117 ? -19.668 -0.427 56.641 1.00 44.06 117 LYS A N 1
ATOM 862 C CA . LYS A 1 117 ? -20.246 -1.634 57.231 1.00 44.06 117 LYS A CA 1
ATOM 863 C C . LYS A 1 117 ? -21.204 -1.187 58.317 1.00 44.06 117 LYS A C 1
ATOM 865 O O . LYS A 1 117 ? -20.775 -0.817 59.410 1.00 44.06 117 LYS A O 1
ATOM 870 N N . SER A 1 118 ? -22.494 -1.211 58.003 1.00 46.47 118 SER A N 1
ATOM 871 C CA . SER A 1 118 ? -23.573 -0.831 58.900 1.00 46.47 118 SER A CA 1
ATOM 872 C C . SER A 1 118 ? -23.798 -1.932 59.935 1.00 46.47 118 SER A C 1
ATOM 874 O O . SER A 1 118 ? -24.876 -2.500 60.046 1.00 46.47 118 SER A O 1
ATOM 876 N N . ASN A 1 119 ? -22.774 -2.142 60.769 1.00 44.84 119 ASN A N 1
ATOM 877 C CA . ASN A 1 119 ? -22.860 -2.766 62.089 1.00 44.84 119 ASN A CA 1
ATOM 878 C C . ASN A 1 119 ? -23.707 -1.924 63.063 1.00 44.84 119 ASN A C 1
ATOM 880 O O . ASN A 1 119 ? -23.858 -2.284 64.229 1.00 44.84 119 ASN A O 1
ATOM 884 N N . GLY A 1 120 ? -24.308 -0.829 62.584 1.00 44.91 120 GLY A N 1
ATOM 885 C CA . GLY A 1 120 ? -25.589 -0.363 63.085 1.00 44.91 120 GLY A CA 1
ATOM 886 C C . GLY A 1 120 ? -26.634 -1.463 62.929 1.00 44.91 120 GLY A C 1
ATOM 887 O O . GLY A 1 120 ? -27.434 -1.435 61.995 1.00 44.91 120 GLY A O 1
ATOM 888 N N . LYS A 1 121 ? -26.646 -2.394 63.895 1.00 48.03 121 LYS A N 1
ATOM 889 C CA . LYS A 1 121 ? -27.841 -3.151 64.260 1.00 48.03 121 LYS A CA 1
ATOM 890 C C . LYS A 1 121 ? -28.977 -2.136 64.305 1.00 48.03 121 LYS A C 1
ATOM 892 O O . LYS A 1 121 ? -28.974 -1.264 65.176 1.00 48.03 121 LYS A O 1
ATOM 897 N N . ARG A 1 122 ? -29.912 -2.206 63.354 1.00 51.47 122 ARG A N 1
ATOM 898 C CA . ARG A 1 122 ? -31.121 -1.375 63.364 1.00 51.47 122 ARG A CA 1
ATOM 899 C C . ARG A 1 122 ? -32.039 -1.916 64.448 1.00 51.47 122 ARG A C 1
ATOM 901 O O . ARG A 1 122 ? -33.041 -2.555 64.152 1.00 51.47 122 ARG A O 1
ATOM 908 N N . ALA A 1 123 ? -31.642 -1.685 65.697 1.00 51.69 123 ALA A N 1
ATOM 909 C CA . ALA A 1 123 ? -32.431 -1.965 66.875 1.00 51.69 123 ALA A CA 1
ATOM 910 C C . ALA A 1 123 ? -33.713 -1.143 66.758 1.00 51.69 123 ALA A C 1
ATOM 912 O O . ALA A 1 123 ? -33.746 0.047 67.073 1.00 51.69 123 ALA A O 1
ATOM 913 N N . PHE A 1 124 ? -34.759 -1.783 66.240 1.00 56.62 124 PHE A N 1
ATOM 914 C CA . PHE A 1 124 ? -36.113 -1.290 66.363 1.00 56.62 124 PHE A CA 1
ATOM 915 C C . PHE A 1 124 ? -36.434 -1.392 67.850 1.00 56.62 124 PHE A C 1
ATOM 917 O O . PHE A 1 124 ? -36.736 -2.466 68.362 1.00 56.62 124 PHE A O 1
ATOM 924 N N . LEU A 1 125 ? -36.221 -0.283 68.560 1.00 69.25 125 LEU A N 1
ATOM 925 C CA . LEU A 1 125 ? -36.355 -0.189 70.009 1.00 69.25 125 LEU A CA 1
ATOM 926 C C . LEU A 1 125 ? -37.839 -0.275 70.375 1.00 69.25 125 LEU A C 1
ATOM 928 O O . LEU A 1 125 ? -38.510 0.732 70.593 1.00 69.25 125 LEU A O 1
ATOM 932 N N . VAL A 1 126 ? -38.350 -1.506 70.401 1.00 80.50 126 VAL A N 1
ATOM 933 C CA . VAL A 1 126 ? -39.639 -1.840 70.995 1.00 80.50 126 VAL A CA 1
ATOM 934 C C . VAL A 1 126 ? -39.534 -1.508 72.477 1.00 80.50 126 VAL A C 1
ATOM 936 O O . VAL A 1 126 ? -38.835 -2.187 73.225 1.00 80.50 126 VAL A O 1
ATOM 939 N N . ASP A 1 127 ? -40.216 -0.444 72.898 1.00 87.25 127 ASP A N 1
ATOM 940 C CA . ASP A 1 127 ? -40.354 -0.101 74.311 1.00 87.25 127 ASP A CA 1
ATOM 941 C C . ASP A 1 127 ? -41.281 -1.125 74.983 1.00 87.25 127 ASP A C 1
ATOM 943 O O . ASP A 1 127 ? -42.506 -0.963 75.053 1.00 87.25 127 ASP A O 1
ATOM 947 N N . THR A 1 128 ? -40.670 -2.226 75.419 1.00 89.06 128 THR A N 1
ATOM 948 C CA . THR A 1 128 ? -41.316 -3.343 76.108 1.00 89.06 128 THR A CA 1
ATOM 949 C C . THR A 1 128 ? -41.918 -2.908 77.439 1.00 89.06 128 THR A C 1
ATOM 951 O O . THR A 1 128 ? -43.013 -3.350 77.773 1.00 89.06 128 THR A O 1
ATOM 954 N N . LEU A 1 129 ? -41.282 -1.981 78.164 1.00 88.94 129 LEU A N 1
ATOM 955 C CA . LEU A 1 129 ? -41.799 -1.461 79.431 1.00 88.94 129 LEU A CA 1
ATOM 956 C C . LEU A 1 129 ? -43.082 -0.645 79.222 1.00 88.94 129 LEU A C 1
ATOM 958 O O . LEU A 1 129 ? -44.057 -0.818 79.957 1.00 88.94 129 LEU A O 1
ATOM 962 N N . ALA A 1 130 ? -43.122 0.215 78.202 1.00 89.50 130 ALA A N 1
ATOM 963 C CA . ALA A 1 130 ? -44.341 0.930 77.846 1.00 89.50 130 ALA A CA 1
ATOM 964 C C . ALA A 1 130 ? -45.399 0.008 77.217 1.00 89.50 130 ALA A C 1
ATOM 966 O O . ALA A 1 130 ? -46.588 0.300 77.336 1.00 89.50 130 ALA A O 1
ATOM 967 N N . LEU A 1 131 ? -45.014 -1.100 76.568 1.00 91.06 131 LEU A N 1
ATOM 968 C CA . LEU A 1 131 ? -45.967 -2.100 76.076 1.00 91.06 131 LEU A CA 1
ATOM 969 C C . LEU A 1 131 ? -46.636 -2.861 77.227 1.00 91.06 131 LEU A C 1
ATOM 971 O O . LEU A 1 131 ? -47.864 -2.875 77.281 1.00 91.06 131 LEU A O 1
ATOM 975 N N . VAL A 1 132 ? -45.858 -3.383 78.182 1.00 93.81 132 VAL A N 1
ATOM 976 C CA . VAL A 1 132 ? -46.375 -4.036 79.398 1.00 93.81 132 VAL A CA 1
ATOM 977 C C . VAL A 1 132 ? -47.327 -3.101 80.145 1.00 93.81 132 VAL A C 1
ATOM 979 O O . VAL A 1 132 ? -48.480 -3.464 80.359 1.00 93.81 132 VAL A O 1
ATOM 982 N N . ARG A 1 133 ? -46.926 -1.850 80.411 1.00 92.69 133 ARG A N 1
ATOM 983 C CA . ARG A 1 133 ? -47.783 -0.868 81.107 1.00 92.69 133 ARG A CA 1
ATOM 984 C C . ARG A 1 133 ? -49.086 -0.538 80.371 1.00 92.69 133 ARG A C 1
ATOM 986 O O . ARG A 1 133 ? -50.093 -0.254 81.016 1.00 92.69 133 ARG A O 1
ATOM 993 N N . ARG A 1 134 ? -49.103 -0.574 79.031 1.00 90.81 134 ARG A N 1
ATOM 994 C CA . ARG A 1 134 ? -50.342 -0.407 78.244 1.00 90.81 134 ARG A CA 1
ATOM 995 C C . ARG A 1 134 ? -51.259 -1.626 78.342 1.00 90.81 134 ARG A C 1
ATOM 997 O O . ARG A 1 134 ? -52.470 -1.444 78.353 1.00 90.81 134 ARG A O 1
ATOM 1004 N N . LEU A 1 135 ? -50.707 -2.836 78.425 1.00 91.88 135 LEU A N 1
ATOM 1005 C CA . LEU A 1 135 ? -51.471 -4.074 78.620 1.00 91.88 135 LEU A CA 1
ATOM 1006 C C . LEU A 1 135 ? -52.037 -4.154 80.051 1.00 91.88 135 LEU A C 1
ATOM 1008 O O . LEU A 1 135 ? -53.215 -4.456 80.229 1.00 91.88 135 LEU A O 1
ATOM 1012 N N . GLU A 1 136 ? -51.249 -3.780 81.062 1.00 92.62 136 GLU A N 1
ATOM 1013 C CA . GLU A 1 136 ? -51.699 -3.657 82.458 1.00 92.62 136 GLU A CA 1
ATOM 1014 C C . GLU A 1 136 ? -52.847 -2.644 82.602 1.00 92.62 136 GLU A C 1
ATOM 1016 O O . GLU A 1 136 ? -53.852 -2.926 83.253 1.00 92.62 136 GLU A O 1
ATOM 1021 N N . ALA A 1 137 ? -52.764 -1.498 81.914 1.00 92.31 137 ALA A N 1
ATOM 1022 C CA . ALA A 1 137 ? -53.836 -0.499 81.870 1.00 92.31 137 ALA A CA 1
ATOM 1023 C C . ALA A 1 137 ? -55.121 -0.970 81.148 1.00 92.31 137 ALA A C 1
ATOM 1025 O O . ALA A 1 137 ? -56.158 -0.324 81.276 1.00 92.31 137 ALA A O 1
ATOM 1026 N N . GLN A 1 138 ? -55.076 -2.087 80.410 1.00 91.31 138 GLN A N 1
ATOM 1027 C CA . GLN A 1 138 ? -56.248 -2.770 79.837 1.00 91.31 138 GLN A CA 1
ATOM 1028 C C . GLN A 1 138 ? -56.801 -3.873 80.770 1.00 91.31 138 GLN A C 1
ATOM 1030 O O . GLN A 1 138 ? -57.706 -4.607 80.384 1.00 91.31 138 GLN A O 1
ATOM 1035 N N . GLY A 1 139 ? -56.268 -4.010 81.991 1.00 90.94 139 GLY A N 1
ATOM 1036 C CA . GLY A 1 139 ? -56.691 -5.013 82.975 1.00 90.94 139 GLY A CA 1
ATOM 1037 C C . GLY A 1 139 ? -56.003 -6.378 82.847 1.00 90.94 139 GLY A C 1
ATOM 1038 O O . GLY A 1 139 ? -56.400 -7.320 83.531 1.00 90.94 139 GLY A O 1
ATOM 1039 N N . ILE A 1 140 ? -54.977 -6.508 81.999 1.00 92.31 140 ILE A N 1
ATOM 1040 C CA . ILE A 1 140 ? -54.206 -7.752 81.855 1.00 92.31 140 ILE A CA 1
ATOM 1041 C C . ILE A 1 140 ? -53.227 -7.867 83.040 1.00 92.31 140 ILE A C 1
ATOM 1043 O O . ILE A 1 140 ? -52.482 -6.921 83.297 1.00 92.31 140 ILE A O 1
ATOM 1047 N N . PRO A 1 141 ? -53.171 -8.998 83.770 1.00 93.06 141 PRO A N 1
ATOM 1048 C CA . PRO A 1 141 ? -52.229 -9.157 84.875 1.00 93.06 141 PRO A CA 1
ATOM 1049 C C . PRO A 1 141 ? -50.780 -9.154 84.366 1.00 93.06 141 PRO A C 1
ATOM 1051 O O . PRO A 1 141 ? -50.475 -9.779 83.349 1.00 93.06 141 PRO A O 1
ATOM 1054 N N . SER A 1 142 ? -49.880 -8.499 85.106 1.00 90.19 142 SER A N 1
ATOM 1055 C CA . SER A 1 142 ? -48.490 -8.211 84.704 1.00 90.19 142 SER A CA 1
ATOM 1056 C C . SER A 1 142 ? -47.753 -9.390 84.055 1.00 90.19 142 SER A C 1
ATOM 1058 O O . SER A 1 142 ? -47.235 -9.258 82.952 1.00 90.19 142 SER A O 1
ATOM 1060 N N . LYS A 1 143 ? -47.808 -10.585 84.656 1.00 91.69 143 LYS A N 1
ATOM 1061 C CA . LYS A 1 143 ? -47.170 -11.805 84.117 1.00 91.69 143 LYS A CA 1
ATOM 1062 C C . LYS A 1 143 ? -47.667 -12.220 82.724 1.00 91.69 143 LYS A C 1
ATOM 1064 O O . LYS A 1 143 ? -46.908 -12.799 81.954 1.00 91.69 143 LYS A O 1
ATOM 1069 N N . GLN A 1 144 ? -48.933 -11.954 82.391 1.00 91.50 144 GLN A N 1
ATOM 1070 C CA . GLN A 1 144 ? -49.455 -12.178 81.037 1.00 91.50 144 GLN A CA 1
ATOM 1071 C C . GLN A 1 144 ? -49.049 -11.042 80.094 1.00 91.50 144 GLN A C 1
ATOM 1073 O O . GLN A 1 144 ? -48.708 -11.314 78.947 1.00 91.50 144 GLN A O 1
ATOM 1078 N N . ALA A 1 145 ? -49.013 -9.793 80.569 1.00 92.25 145 ALA A N 1
ATOM 1079 C CA . ALA A 1 145 ? -48.510 -8.661 79.791 1.00 92.25 145 ALA A CA 1
ATOM 1080 C C . ALA A 1 145 ? -47.024 -8.832 79.404 1.00 92.25 145 ALA A C 1
ATOM 1082 O O . ALA A 1 145 ? -46.656 -8.574 78.257 1.00 92.25 145 ALA A O 1
ATOM 1083 N N . GLU A 1 146 ? -46.189 -9.330 80.321 1.00 90.44 146 GLU A N 1
ATOM 1084 C CA . GLU A 1 146 ? -44.790 -9.710 80.079 1.00 90.44 146 GLU A CA 1
ATOM 1085 C C . GLU A 1 146 ? -44.679 -10.854 79.060 1.00 90.44 146 GLU A C 1
ATOM 1087 O O . GLU A 1 146 ? -43.955 -10.721 78.075 1.00 90.44 146 GLU A O 1
ATOM 1092 N N . ALA A 1 147 ? -45.434 -11.947 79.235 1.00 92.75 147 ALA A N 1
ATOM 1093 C CA . ALA A 1 147 ? -45.395 -13.097 78.326 1.00 92.75 147 ALA A CA 1
ATOM 1094 C C . ALA A 1 147 ? -45.849 -12.750 76.894 1.00 92.75 147 ALA A C 1
ATOM 1096 O O . ALA A 1 147 ? -45.202 -13.149 75.925 1.00 92.75 147 ALA A O 1
ATOM 1097 N N . ILE A 1 148 ? -46.920 -11.958 76.751 1.00 92.12 148 ILE A N 1
ATOM 1098 C CA . ILE A 1 148 ? -47.382 -11.428 75.457 1.00 92.12 148 ILE A CA 1
ATOM 1099 C C . ILE A 1 148 ? -46.303 -10.530 74.837 1.00 92.12 148 ILE A C 1
ATOM 1101 O O . ILE A 1 148 ? -46.024 -10.635 73.645 1.00 92.12 148 ILE A O 1
ATOM 1105 N N . THR A 1 149 ? -45.669 -9.673 75.643 1.00 91.56 149 THR A N 1
ATOM 1106 C CA . THR A 1 149 ? -44.591 -8.788 75.181 1.00 91.56 149 THR A CA 1
ATOM 1107 C C . THR A 1 149 ? -43.379 -9.581 74.684 1.00 91.56 149 THR A C 1
ATOM 1109 O O . THR A 1 149 ? -42.863 -9.247 73.621 1.00 91.56 149 THR A O 1
ATOM 1112 N N . SER A 1 150 ? -42.978 -10.652 75.384 1.00 89.81 150 SER A N 1
ATOM 1113 C CA . SER A 1 150 ? -41.883 -11.544 74.969 1.00 89.81 150 SER A CA 1
ATOM 1114 C C . SER A 1 150 ? -42.162 -12.157 73.596 1.00 89.81 150 SER A C 1
ATOM 1116 O O . SER A 1 150 ? -41.417 -11.894 72.650 1.00 89.81 150 SER A O 1
ATOM 1118 N N . ALA A 1 151 ? -43.305 -12.836 73.444 1.00 92.56 151 ALA A N 1
ATOM 1119 C CA . ALA A 1 151 ? -43.701 -13.476 72.189 1.00 92.56 151 ALA A CA 1
ATOM 1120 C C . ALA A 1 151 ? -43.806 -12.478 71.018 1.00 92.56 151 ALA A C 1
ATOM 1122 O O . ALA A 1 151 ? -43.412 -12.788 69.894 1.00 92.56 151 ALA A O 1
ATOM 1123 N N . VAL A 1 152 ? -44.283 -11.252 71.272 1.00 90.69 152 VAL A N 1
ATOM 1124 C CA . VAL A 1 152 ? -44.295 -10.178 70.265 1.00 90.69 152 VAL A CA 1
ATOM 1125 C C . VAL A 1 152 ? -42.874 -9.743 69.894 1.00 90.69 152 VAL A C 1
ATOM 1127 O O . VAL A 1 152 ? -42.598 -9.567 68.709 1.00 90.69 152 VAL A O 1
ATOM 1130 N N . THR A 1 153 ? -41.951 -9.595 70.850 1.00 88.81 153 THR A N 1
ATOM 1131 C CA . THR A 1 153 ? -40.547 -9.275 70.529 1.00 88.81 153 THR A CA 1
ATOM 1132 C C . THR A 1 153 ? -39.806 -10.408 69.823 1.00 88.81 153 THR A C 1
ATOM 1134 O O . THR A 1 153 ? -38.993 -10.122 68.951 1.00 88.81 153 THR A O 1
ATOM 1137 N N . GLU A 1 154 ? -40.104 -11.668 70.135 1.00 89.38 154 GLU A N 1
ATOM 1138 C CA . GLU A 1 154 ? -39.552 -12.844 69.450 1.00 89.38 154 GLU A CA 1
ATOM 1139 C C . GLU A 1 154 ? -39.979 -12.849 67.973 1.00 89.38 154 GLU A C 1
ATOM 1141 O O . GLU A 1 154 ? -39.131 -12.755 67.087 1.00 89.38 154 GLU A O 1
ATOM 1146 N N . VAL A 1 155 ? -41.289 -12.794 67.698 1.00 91.44 155 VAL A N 1
ATOM 1147 C CA . VAL A 1 155 ? -41.828 -12.756 66.324 1.00 91.44 155 VAL A CA 1
ATOM 1148 C C . VAL A 1 155 ? -41.359 -11.518 65.546 1.00 91.44 155 VAL A C 1
ATOM 1150 O O . VAL A 1 155 ? -41.106 -11.613 64.343 1.00 91.44 155 VAL A O 1
ATOM 1153 N N . LEU A 1 156 ? -41.217 -10.356 66.196 1.00 89.56 156 LEU A N 1
ATOM 1154 C CA . LEU A 1 156 ? -40.682 -9.148 65.553 1.00 89.56 156 LEU A CA 1
ATOM 1155 C C . LEU A 1 156 ? -39.191 -9.268 65.218 1.00 89.56 156 LEU A C 1
ATOM 1157 O O . LEU A 1 156 ? -38.790 -8.793 64.155 1.00 89.56 156 LEU A O 1
ATOM 1161 N N . ASN A 1 157 ? -38.385 -9.898 66.078 1.00 88.94 157 ASN A N 1
ATOM 1162 C CA . ASN A 1 157 ? -36.975 -10.160 65.793 1.00 88.94 157 ASN A CA 1
ATOM 1163 C C . ASN A 1 157 ? -36.838 -11.127 64.612 1.00 88.94 157 ASN A C 1
ATOM 1165 O O . ASN A 1 157 ? -36.186 -10.770 63.636 1.00 88.94 157 ASN A O 1
ATOM 1169 N N . ASP A 1 158 ? -37.518 -12.276 64.644 1.00 89.50 158 ASP A N 1
ATOM 1170 C CA . ASP A 1 158 ? -37.479 -13.275 63.565 1.00 89.50 158 ASP A CA 1
ATOM 1171 C C . ASP A 1 158 ? -37.939 -12.682 62.222 1.00 89.50 158 ASP A C 1
ATOM 1173 O O . ASP A 1 158 ? -37.299 -12.873 61.185 1.00 89.50 158 ASP A O 1
ATOM 1177 N N . SER A 1 159 ? -39.019 -11.892 62.240 1.00 89.94 159 SER A N 1
ATOM 1178 C CA . SER A 1 159 ? -39.531 -11.207 61.046 1.00 89.94 159 SER A CA 1
ATOM 1179 C C . SER A 1 159 ? -38.537 -10.178 60.498 1.00 89.94 159 SER A C 1
ATOM 1181 O O . SER A 1 159 ? -38.348 -10.091 59.284 1.00 89.94 159 SER A O 1
ATOM 1183 N N . LEU A 1 160 ? -37.899 -9.389 61.371 1.00 87.12 160 LEU A N 1
ATOM 1184 C CA . LEU A 1 160 ? -36.936 -8.359 60.975 1.00 87.12 160 LEU A CA 1
ATOM 1185 C C . LEU A 1 160 ? -35.619 -8.964 60.473 1.00 87.12 160 LEU A C 1
ATOM 1187 O O . LEU A 1 160 ? -35.059 -8.461 59.502 1.00 87.12 160 LEU A O 1
ATOM 1191 N N . GLU A 1 161 ? -35.155 -10.041 61.104 1.00 86.44 161 GLU A N 1
ATOM 1192 C CA . GLU A 1 161 ? -33.975 -10.818 60.720 1.00 86.44 161 GLU A CA 1
ATOM 1193 C C . GLU A 1 161 ? -34.189 -11.443 59.328 1.00 86.44 161 GLU A C 1
ATOM 1195 O O . GLU A 1 161 ? -33.393 -11.208 58.420 1.00 86.44 161 GLU A O 1
ATOM 1200 N N . ASN A 1 162 ? -35.326 -12.115 59.100 1.00 89.12 162 ASN A N 1
ATOM 1201 C CA . ASN A 1 162 ? -35.698 -12.676 57.796 1.00 89.12 162 ASN A CA 1
ATOM 1202 C C . ASN A 1 162 ? -35.809 -11.604 56.691 1.00 89.12 162 ASN A C 1
ATOM 1204 O O . ASN A 1 162 ? -35.274 -11.783 55.598 1.00 89.12 162 ASN A O 1
ATOM 1208 N N . VAL A 1 163 ? -36.456 -10.465 56.969 1.00 88.75 163 VAL A N 1
ATOM 1209 C CA . VAL A 1 163 ? -36.585 -9.352 56.004 1.00 88.75 163 VAL A CA 1
ATOM 1210 C C . VAL A 1 163 ? -35.237 -8.670 55.730 1.00 88.75 163 VAL A C 1
ATOM 1212 O O . VAL A 1 163 ? -34.965 -8.255 54.603 1.00 88.75 163 VAL A O 1
ATOM 1215 N N . ALA A 1 164 ? -34.357 -8.560 56.728 1.00 87.12 164 ALA A N 1
ATOM 1216 C CA . ALA A 1 164 ? -33.001 -8.059 56.517 1.00 87.12 164 ALA A CA 1
ATOM 1217 C C . ALA A 1 164 ? -32.183 -9.021 55.640 1.00 87.12 164 ALA A C 1
ATOM 1219 O O . ALA A 1 164 ? -31.506 -8.575 54.712 1.00 87.12 164 ALA A O 1
ATOM 1220 N N . GLN A 1 165 ? -32.284 -10.329 55.889 1.00 85.31 165 GLN A N 1
ATOM 1221 C CA . GLN A 1 165 ? -31.606 -11.358 55.102 1.00 85.31 165 GLN A CA 1
ATOM 1222 C C . GLN A 1 165 ? -32.111 -11.409 53.653 1.00 85.31 165 GLN A C 1
ATOM 1224 O O . GLN A 1 165 ? -31.282 -11.508 52.748 1.00 85.31 165 GLN A O 1
ATOM 1229 N N . SER A 1 166 ? -33.418 -11.253 53.395 1.00 86.94 166 SER A N 1
ATOM 1230 C CA . SER A 1 166 ? -33.942 -11.223 52.021 1.00 86.94 166 SER A CA 1
ATOM 1231 C C . SER A 1 166 ? -33.410 -10.024 51.230 1.00 86.94 166 SER A C 1
ATOM 1233 O O . SER A 1 166 ? -32.866 -10.209 50.144 1.00 86.94 166 SER A O 1
ATOM 1235 N N . PHE A 1 167 ? -33.459 -8.807 51.791 1.00 87.12 167 PHE A N 1
ATOM 1236 C CA . PHE A 1 167 ? -32.939 -7.611 51.111 1.00 87.12 167 PHE A CA 1
ATOM 1237 C C . PHE A 1 167 ? -31.417 -7.638 50.903 1.00 87.12 167 PHE A C 1
ATOM 1239 O O . PHE A 1 167 ? -30.926 -7.118 49.898 1.00 87.12 167 PHE A O 1
ATOM 1246 N N . VAL A 1 168 ? -30.655 -8.240 51.825 1.00 84.88 168 VAL A N 1
ATOM 1247 C CA . VAL A 1 168 ? -29.213 -8.460 51.626 1.00 84.88 168 VAL A CA 1
ATOM 1248 C C . VAL A 1 168 ? -28.983 -9.482 50.513 1.00 84.88 168 VAL A C 1
ATOM 1250 O O . VAL A 1 168 ? -28.230 -9.186 49.591 1.00 84.88 168 VAL A O 1
ATOM 1253 N N . SER A 1 169 ? -29.674 -10.625 50.538 1.00 88.19 169 SER A N 1
ATOM 1254 C CA . SER A 1 169 ? -29.504 -11.699 49.551 1.00 88.19 169 SER A CA 1
ATOM 1255 C C . SER A 1 169 ? -29.875 -11.261 48.130 1.00 88.19 169 SER A C 1
ATOM 1257 O O . SER A 1 169 ? -29.071 -11.437 47.216 1.00 88.19 169 SER A O 1
ATOM 1259 N N . GLU A 1 170 ? -31.023 -10.604 47.932 1.00 84.00 170 GLU A N 1
ATOM 1260 C CA . GLU A 1 170 ? -31.407 -10.026 46.634 1.00 84.00 170 GLU A CA 1
ATOM 1261 C C . GLU A 1 170 ? -30.387 -8.977 46.168 1.00 84.00 170 GLU A C 1
ATOM 1263 O O . GLU A 1 170 ? -29.945 -8.980 45.015 1.00 84.00 170 GLU A O 1
ATOM 1268 N N . GLY A 1 171 ? -29.960 -8.104 47.086 1.00 86.75 171 GLY A N 1
ATOM 1269 C CA . GLY A 1 171 ? -28.980 -7.059 46.818 1.00 86.75 171 GLY A CA 1
ATOM 1270 C C . GLY A 1 171 ? -27.559 -7.572 46.571 1.00 86.75 171 GLY A C 1
ATOM 1271 O O . GLY A 1 171 ? -26.755 -6.839 45.996 1.00 86.75 171 GLY A O 1
ATOM 1272 N N . GLU A 1 172 ? -27.199 -8.777 47.006 1.00 86.38 172 GLU A N 1
ATOM 1273 C CA . GLU A 1 172 ? -25.922 -9.432 46.698 1.00 86.38 172 GLU A CA 1
ATOM 1274 C C . GLU A 1 172 ? -26.011 -10.219 45.389 1.00 86.38 172 GLU A C 1
ATOM 1276 O O . GLU A 1 172 ? -25.180 -9.998 44.507 1.00 86.38 172 GLU A O 1
ATOM 1281 N N . LEU A 1 173 ? -27.072 -11.007 45.192 1.00 89.44 173 LEU A N 1
ATOM 1282 C CA . LEU A 1 173 ? -27.340 -11.746 43.955 1.00 89.44 173 LEU A CA 1
ATOM 1283 C C . LEU A 1 173 ? -27.407 -10.812 42.735 1.00 89.44 173 LEU A C 1
ATOM 1285 O O . LEU A 1 173 ? -26.826 -11.101 41.688 1.00 89.44 173 LEU A O 1
ATOM 1289 N N . GLN A 1 174 ? -28.059 -9.650 42.868 1.00 88.00 174 GLN A N 1
ATOM 1290 C CA . GLN A 1 174 ? -28.119 -8.651 41.799 1.00 88.00 174 GLN A CA 1
ATOM 1291 C C . GLN A 1 174 ? -26.730 -8.067 41.479 1.00 88.00 174 GLN A C 1
ATOM 1293 O O . GLN A 1 174 ? -26.400 -7.888 40.304 1.00 88.00 174 GLN A O 1
ATOM 1298 N N . LYS A 1 175 ? -25.885 -7.810 42.491 1.00 91.31 175 LYS A N 1
ATOM 1299 C CA . LYS A 1 175 ? -24.501 -7.340 42.282 1.00 91.31 175 LYS A CA 1
ATOM 1300 C C . LYS A 1 175 ? -23.644 -8.407 41.608 1.00 91.31 175 LYS A C 1
ATOM 1302 O O . LYS A 1 175 ? -22.925 -8.080 40.667 1.00 91.31 175 LYS A O 1
ATOM 1307 N N . GLU A 1 176 ? -23.732 -9.659 42.053 1.00 90.94 176 GLU A N 1
ATOM 1308 C CA . GLU A 1 176 ? -22.995 -10.781 41.467 1.00 90.94 176 GLU A CA 1
ATOM 1309 C C . GLU A 1 176 ? -23.410 -11.013 40.008 1.00 90.94 176 GLU A C 1
ATOM 1311 O O . GLU A 1 176 ? -22.550 -11.129 39.135 1.00 90.94 176 GLU A O 1
ATOM 1316 N N . HIS A 1 177 ? -24.712 -10.960 39.706 1.00 92.94 177 HIS A N 1
ATOM 1317 C CA . HIS A 1 177 ? -25.218 -11.029 38.337 1.00 92.94 177 HIS A CA 1
ATOM 1318 C C . HIS A 1 177 ? -24.672 -9.889 37.459 1.00 92.94 177 HIS A C 1
ATOM 1320 O O . HIS A 1 177 ? -24.115 -10.148 36.391 1.00 92.94 177 HIS A O 1
ATOM 1326 N N . HIS A 1 178 ? -24.762 -8.631 37.911 1.00 94.56 178 HIS A N 1
ATOM 1327 C CA . HIS A 1 178 ? -24.209 -7.491 37.169 1.00 94.56 178 HIS A CA 1
ATOM 1328 C C . HIS A 1 178 ? -22.691 -7.601 36.972 1.00 94.56 178 HIS A C 1
ATOM 1330 O O . HIS A 1 178 ? -22.203 -7.324 35.876 1.00 94.56 178 HIS A O 1
ATOM 1336 N N . PHE A 1 179 ? -21.945 -8.055 37.982 1.00 95.94 179 PHE A N 1
ATOM 1337 C CA . PHE A 1 179 ? -20.508 -8.299 37.868 1.00 95.94 179 PHE A CA 1
ATOM 1338 C C . PHE A 1 179 ? -20.200 -9.415 36.854 1.00 95.94 179 PHE A C 1
ATOM 1340 O O . PHE A 1 179 ? -19.337 -9.244 35.998 1.00 95.94 179 PHE A O 1
ATOM 1347 N N . SER A 1 180 ? -20.963 -10.513 36.870 1.00 95.38 180 SER A N 1
ATOM 1348 C CA . SER A 1 180 ? -20.831 -11.634 35.926 1.00 95.38 180 SER A CA 1
ATOM 1349 C C . SER A 1 180 ? -21.171 -11.251 34.476 1.00 95.38 180 SER A C 1
ATOM 1351 O O . SER A 1 180 ? -20.594 -11.809 33.536 1.00 95.38 180 SER A O 1
ATOM 1353 N N . MET A 1 181 ? -22.078 -10.288 34.264 1.00 96.31 181 MET A N 1
ATOM 1354 C CA . MET A 1 181 ? -22.322 -9.700 32.941 1.00 96.31 181 MET A CA 1
ATOM 1355 C C . MET A 1 181 ? -21.167 -8.790 32.507 1.00 96.31 181 MET A C 1
ATOM 1357 O O . MET A 1 181 ? -20.590 -9.017 31.446 1.00 96.31 181 MET A O 1
ATOM 1361 N N . LEU A 1 182 ? -20.769 -7.823 33.343 1.00 96.62 182 LEU A N 1
ATOM 1362 C CA . LEU A 1 182 ? -19.674 -6.887 33.045 1.00 96.62 182 LEU A CA 1
ATOM 1363 C C . LEU A 1 182 ? -18.338 -7.605 32.798 1.00 96.62 182 LEU A C 1
ATOM 1365 O O . LEU A 1 182 ? -17.562 -7.192 31.934 1.00 96.62 182 LEU A O 1
ATOM 1369 N N . GLN A 1 183 ? -18.077 -8.706 33.507 1.00 96.00 183 GLN A N 1
ATOM 1370 C CA . GLN A 1 183 ? -16.915 -9.552 33.259 1.00 96.00 183 GLN A CA 1
ATOM 1371 C C . GLN A 1 183 ? -16.986 -10.209 31.871 1.00 96.00 183 GLN A C 1
ATOM 1373 O O . GLN A 1 183 ? -16.023 -10.099 31.114 1.00 96.00 183 GLN A O 1
ATOM 1378 N N . ARG A 1 184 ? -18.125 -10.809 31.484 1.00 97.38 184 ARG A N 1
ATOM 1379 C CA . ARG A 1 184 ? -18.304 -11.375 30.130 1.00 97.38 184 ARG A CA 1
ATOM 1380 C C . ARG A 1 184 ? -18.174 -10.326 29.031 1.00 97.38 184 ARG A C 1
ATOM 1382 O O . ARG A 1 184 ? -17.576 -10.610 27.998 1.00 97.38 184 ARG A O 1
ATOM 1389 N N . GLU A 1 185 ? -18.711 -9.124 29.231 1.00 97.38 185 GLU A N 1
ATOM 1390 C CA . GLU A 1 185 ? -18.562 -8.024 28.272 1.00 97.38 185 GLU A CA 1
ATOM 1391 C C . GLU A 1 185 ? -17.100 -7.583 28.152 1.00 97.38 185 GLU A C 1
ATOM 1393 O O . GLU A 1 185 ? -16.604 -7.406 27.041 1.00 97.38 185 GLU A O 1
ATOM 1398 N N . THR A 1 186 ? -16.376 -7.497 29.271 1.00 96.50 186 THR A N 1
ATOM 1399 C CA . THR A 1 186 ? -14.940 -7.174 29.294 1.00 96.50 186 THR A CA 1
ATOM 1400 C C . THR A 1 186 ? -14.103 -8.249 28.591 1.00 96.50 186 THR A C 1
ATOM 1402 O O . THR A 1 186 ? -13.225 -7.927 27.789 1.00 96.50 186 THR A O 1
ATOM 1405 N N . GLU A 1 187 ? -14.384 -9.530 28.843 1.00 97.69 187 GLU A N 1
ATOM 1406 C CA . GLU A 1 187 ? -13.723 -10.668 28.193 1.00 97.69 187 GLU A CA 1
ATOM 1407 C C . GLU A 1 187 ? -14.025 -10.715 26.688 1.00 97.69 187 GLU A C 1
ATOM 1409 O O . GLU A 1 187 ? -13.106 -10.886 25.881 1.00 97.69 187 GLU A O 1
ATOM 1414 N N . LYS A 1 188 ? -15.281 -10.465 26.292 1.00 98.19 188 LYS A N 1
ATOM 1415 C CA . LYS A 1 188 ? -15.685 -10.354 24.886 1.00 98.19 188 LYS A CA 1
ATOM 1416 C C . LYS A 1 188 ? -14.958 -9.203 24.188 1.00 98.19 188 LYS A C 1
ATOM 1418 O O . LYS A 1 188 ? -14.276 -9.450 23.197 1.00 98.19 188 LYS A O 1
ATOM 1423 N N . LEU A 1 189 ? -15.031 -7.982 24.726 1.00 98.25 189 LEU A N 1
ATOM 1424 C CA . LEU A 1 189 ? -14.366 -6.799 24.164 1.00 98.25 189 LEU A CA 1
ATOM 1425 C C . LEU A 1 189 ? -12.851 -7.002 24.043 1.00 98.25 189 LEU A C 1
ATOM 1427 O O . LEU A 1 189 ? -12.253 -6.613 23.042 1.00 98.25 189 LEU A O 1
ATOM 1431 N N . LYS A 1 190 ? -12.225 -7.663 25.024 1.00 98.00 190 LYS A N 1
ATOM 1432 C CA . LYS A 1 190 ? -10.816 -8.061 24.944 1.00 98.00 190 LYS A CA 1
ATOM 1433 C C . LYS A 1 190 ? -10.564 -9.024 23.776 1.00 98.00 190 LYS A C 1
ATOM 1435 O O . LYS A 1 190 ? -9.614 -8.807 23.027 1.00 98.00 190 LYS A O 1
ATOM 1440 N N . SER A 1 191 ? -11.408 -10.042 23.591 1.00 98.31 191 SER A N 1
ATOM 1441 C CA . SER A 1 191 ? -11.281 -10.990 22.475 1.00 98.31 191 SER A CA 1
ATOM 1442 C C . SER A 1 191 ? -11.494 -10.332 21.103 1.00 98.31 191 SER A C 1
ATOM 1444 O O . SER A 1 191 ? -10.733 -10.607 20.177 1.00 98.31 191 SER A O 1
ATOM 1446 N N . ASP A 1 192 ? -12.437 -9.390 20.989 1.00 98.31 192 ASP A N 1
ATOM 1447 C CA . ASP A 1 192 ? -12.672 -8.606 19.771 1.00 98.31 192 ASP A CA 1
ATOM 1448 C C . ASP A 1 192 ? -11.460 -7.704 19.453 1.00 98.31 192 ASP A C 1
ATOM 1450 O O . ASP A 1 192 ? -10.994 -7.661 18.314 1.00 98.31 192 ASP A O 1
ATOM 1454 N N . ILE A 1 193 ? -10.862 -7.058 20.466 1.00 98.44 193 ILE A N 1
ATOM 1455 C CA . ILE A 1 193 ? -9.619 -6.274 20.327 1.00 98.44 193 ILE A CA 1
ATOM 1456 C C . ILE A 1 193 ? -8.435 -7.154 19.896 1.00 98.44 193 ILE A C 1
ATOM 1458 O O . ILE A 1 193 ? -7.631 -6.744 19.055 1.00 98.44 193 ILE A O 1
ATOM 1462 N N . GLU A 1 19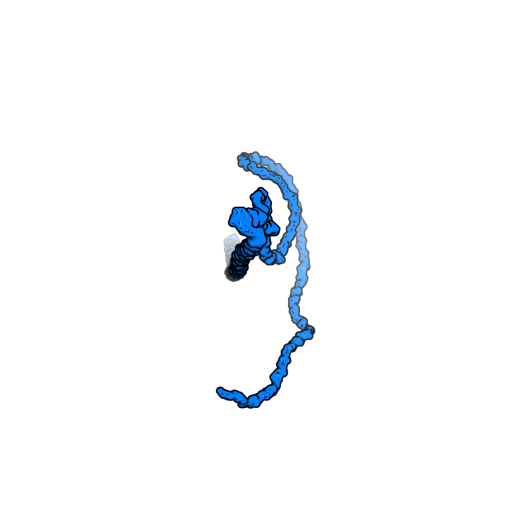4 ? -8.286 -8.351 20.467 1.00 98.19 194 GLU A N 1
ATOM 1463 C CA . GLU A 1 194 ? -7.213 -9.289 20.111 1.00 98.19 194 GLU A CA 1
ATOM 1464 C C . GLU A 1 194 ? -7.392 -9.839 18.687 1.00 98.19 194 GLU A C 1
ATOM 1466 O O . GLU A 1 194 ? -6.416 -9.898 17.932 1.00 98.19 194 GLU A O 1
ATOM 1471 N N . LYS A 1 195 ? -8.636 -10.112 18.272 1.00 98.38 195 LYS A N 1
ATOM 1472 C CA . LYS A 1 195 ? -8.990 -10.474 16.896 1.00 98.38 195 LYS A CA 1
ATOM 1473 C C . LYS A 1 195 ? -8.647 -9.351 15.912 1.00 98.38 195 LYS A C 1
ATOM 1475 O O . LYS A 1 195 ? -7.837 -9.584 15.013 1.00 98.38 195 LYS A O 1
ATOM 1480 N N . MET A 1 196 ? -9.156 -8.133 16.123 1.00 98.44 196 MET A N 1
ATOM 1481 C CA . MET A 1 196 ? -8.877 -6.975 15.257 1.00 98.44 196 MET A CA 1
ATOM 1482 C C . MET A 1 196 ? -7.370 -6.702 15.125 1.00 98.44 196 MET A C 1
ATOM 1484 O O . MET A 1 196 ? -6.878 -6.403 14.039 1.00 98.44 196 MET A O 1
ATOM 1488 N N . ARG A 1 197 ? -6.602 -6.855 16.215 1.00 97.75 197 ARG A N 1
ATOM 1489 C CA . ARG A 1 197 ? -5.133 -6.729 16.197 1.00 97.75 197 ARG A CA 1
ATOM 1490 C C . ARG A 1 197 ? -4.437 -7.826 15.391 1.00 97.75 197 ARG A C 1
ATOM 1492 O O . ARG A 1 197 ? -3.359 -7.572 14.858 1.00 97.75 197 ARG A O 1
ATOM 1499 N N . SER A 1 198 ? -4.996 -9.033 15.323 1.00 97.81 198 SER A N 1
ATOM 1500 C CA . SER A 1 198 ? -4.455 -10.117 14.493 1.00 97.81 198 SER A CA 1
ATOM 1501 C C . SER A 1 198 ? -4.764 -9.903 13.006 1.00 97.81 198 SER A C 1
ATOM 1503 O O . SER A 1 198 ? -3.871 -10.051 12.173 1.00 97.81 198 SER A O 1
ATOM 1505 N N . GLU A 1 199 ? -5.975 -9.438 12.688 1.00 98.19 199 GLU A N 1
ATOM 1506 C CA . GLU A 1 199 ? -6.417 -9.100 11.330 1.00 98.19 199 GLU A CA 1
ATOM 1507 C C . GLU A 1 199 ? -5.584 -7.939 10.761 1.00 98.19 199 GLU A C 1
ATOM 1509 O O . GLU A 1 199 ? -4.956 -8.093 9.714 1.00 98.19 199 GLU A O 1
ATOM 1514 N N . GLN A 1 200 ? -5.437 -6.835 11.507 1.00 98.38 200 GLN A N 1
ATOM 1515 C CA . GLN A 1 200 ? -4.588 -5.700 11.113 1.00 98.38 200 GLN A CA 1
ATOM 1516 C C . GLN A 1 200 ? -3.124 -6.096 10.873 1.00 98.38 200 GLN A C 1
ATOM 1518 O O . GLN A 1 200 ? -2.494 -5.597 9.942 1.00 98.38 200 GLN A O 1
ATOM 1523 N N . ARG A 1 201 ? -2.559 -7.000 11.687 1.00 97.81 201 ARG A N 1
ATOM 1524 C CA . ARG A 1 201 ? -1.194 -7.511 11.469 1.00 97.81 201 ARG A CA 1
ATOM 1525 C C . ARG A 1 201 ? -1.098 -8.322 10.184 1.00 97.81 201 ARG A C 1
ATOM 1527 O O . ARG A 1 201 ? -0.186 -8.081 9.402 1.00 97.81 201 ARG A O 1
ATOM 1534 N N . HIS A 1 202 ? -2.054 -9.217 9.941 1.00 98.44 202 HIS A N 1
ATOM 1535 C CA . HIS A 1 202 ? -2.089 -10.001 8.711 1.00 98.44 202 HIS A CA 1
ATOM 1536 C C . HIS A 1 202 ? -2.211 -9.114 7.462 1.00 98.44 202 HIS A C 1
ATOM 1538 O O . HIS A 1 202 ? -1.521 -9.361 6.475 1.00 98.44 202 HIS A O 1
ATOM 1544 N N . GLU A 1 203 ? -3.024 -8.055 7.505 1.00 98.50 203 GLU A N 1
ATOM 1545 C CA . GLU A 1 203 ? -3.117 -7.084 6.409 1.00 98.50 203 GLU A CA 1
ATOM 1546 C C . GLU A 1 203 ? -1.811 -6.307 6.199 1.00 98.50 203 GLU A C 1
ATOM 1548 O O . GLU A 1 203 ? -1.355 -6.197 5.061 1.00 98.50 203 GLU A O 1
ATOM 1553 N N . ILE A 1 204 ? -1.159 -5.839 7.270 1.00 98.31 204 ILE A N 1
ATOM 1554 C CA . ILE A 1 204 ? 0.153 -5.172 7.193 1.00 98.31 204 ILE A CA 1
ATOM 1555 C C . ILE A 1 204 ? 1.208 -6.103 6.583 1.00 98.31 204 ILE A C 1
ATOM 1557 O O . ILE A 1 204 ? 1.925 -5.691 5.669 1.00 98.31 204 ILE A O 1
ATOM 1561 N N . ASP A 1 205 ? 1.290 -7.356 7.036 1.00 97.88 205 ASP A N 1
ATOM 1562 C CA . ASP A 1 205 ? 2.246 -8.341 6.520 1.00 97.88 205 ASP A CA 1
ATOM 1563 C C . ASP A 1 205 ? 1.965 -8.669 5.042 1.00 97.88 205 ASP A C 1
ATOM 1565 O O . ASP A 1 205 ? 2.887 -8.707 4.225 1.00 97.88 205 ASP A O 1
ATOM 1569 N N . LYS A 1 206 ? 0.687 -8.824 4.668 1.00 98.31 206 LYS A N 1
ATOM 1570 C CA . LYS A 1 206 ? 0.228 -9.073 3.292 1.00 98.31 206 LYS A CA 1
ATOM 1571 C C . LYS A 1 206 ? 0.546 -7.908 2.350 1.00 98.31 206 LYS A C 1
ATOM 1573 O O . LYS A 1 206 ? 1.080 -8.138 1.266 1.00 98.31 206 LYS A O 1
ATOM 1578 N N . VAL A 1 207 ? 0.260 -6.668 2.753 1.00 98.25 207 VAL A N 1
ATOM 1579 C CA . VAL A 1 207 ? 0.578 -5.460 1.969 1.00 98.25 207 VAL A CA 1
ATOM 1580 C C . VAL A 1 207 ? 2.092 -5.277 1.857 1.00 98.25 207 VAL A C 1
ATOM 1582 O O . VAL A 1 207 ? 2.594 -5.040 0.760 1.00 98.25 207 VAL A O 1
ATOM 1585 N N . THR A 1 208 ? 2.837 -5.481 2.947 1.00 97.94 208 THR A N 1
ATOM 1586 C CA . THR A 1 208 ? 4.308 -5.396 2.953 1.00 97.94 208 THR A CA 1
ATOM 1587 C C . THR A 1 208 ? 4.939 -6.453 2.041 1.00 97.94 208 THR A C 1
ATOM 1589 O O . THR A 1 208 ? 5.887 -6.155 1.313 1.00 97.94 208 THR A O 1
ATOM 1592 N N . ALA A 1 209 ? 4.419 -7.684 2.037 1.00 97.50 209 ALA A N 1
ATOM 1593 C CA . ALA A 1 209 ? 4.860 -8.740 1.128 1.00 97.50 209 ALA A CA 1
ATOM 1594 C C . ALA A 1 209 ? 4.532 -8.409 -0.339 1.00 97.50 209 ALA A C 1
ATOM 1596 O O . ALA A 1 209 ? 5.392 -8.583 -1.202 1.00 97.50 209 ALA A O 1
ATOM 1597 N N . GLY A 1 210 ? 3.337 -7.873 -0.610 1.00 97.94 210 GLY A N 1
ATOM 1598 C CA . GLY A 1 210 ? 2.931 -7.404 -1.938 1.00 97.94 210 GLY A CA 1
ATOM 1599 C C . GLY A 1 210 ? 3.846 -6.302 -2.478 1.00 97.94 210 GLY A C 1
ATOM 1600 O O . GLY A 1 210 ? 4.424 -6.462 -3.547 1.00 97.94 210 GLY A O 1
ATOM 1601 N N . GLN A 1 211 ? 4.070 -5.238 -1.701 1.00 98.19 211 GLN A N 1
ATOM 1602 C CA . GLN A 1 211 ? 4.980 -4.140 -2.060 1.00 98.19 211 GLN A CA 1
ATOM 1603 C C . GLN A 1 211 ? 6.422 -4.622 -2.284 1.00 98.19 211 GLN A C 1
ATOM 1605 O O . GLN A 1 211 ? 7.099 -4.167 -3.203 1.00 98.19 211 GLN A O 1
ATOM 1610 N N . ARG A 1 212 ? 6.907 -5.576 -1.475 1.00 97.56 212 ARG A N 1
ATOM 1611 C CA . ARG A 1 212 ? 8.231 -6.190 -1.673 1.00 97.56 212 ARG A CA 1
ATOM 1612 C C . ARG A 1 212 ? 8.315 -7.032 -2.943 1.00 97.56 212 ARG A C 1
ATOM 1614 O O . ARG A 1 212 ? 9.388 -7.083 -3.537 1.00 97.56 212 ARG A O 1
ATOM 1621 N N . LEU A 1 213 ? 7.243 -7.714 -3.341 1.00 98.06 213 LEU A N 1
ATOM 1622 C CA . LEU A 1 213 ? 7.204 -8.440 -4.610 1.00 98.06 213 LEU A CA 1
ATOM 1623 C C . LEU A 1 213 ? 7.216 -7.454 -5.782 1.00 98.06 213 LEU A C 1
ATOM 1625 O O . LEU A 1 213 ? 8.055 -7.584 -6.668 1.00 98.06 213 LEU A O 1
ATOM 1629 N N . ASP A 1 214 ? 6.351 -6.444 -5.738 1.00 97.56 214 ASP A N 1
ATOM 1630 C CA . ASP A 1 214 ? 6.181 -5.447 -6.798 1.00 97.56 214 ASP A CA 1
ATOM 1631 C C . ASP A 1 214 ? 7.490 -4.698 -7.098 1.00 97.56 214 ASP A C 1
ATOM 1633 O O . ASP A 1 214 ? 8.014 -4.786 -8.207 1.00 97.56 214 ASP A O 1
ATOM 1637 N N . LEU A 1 215 ? 8.139 -4.135 -6.068 1.00 97.69 215 LEU A N 1
ATOM 1638 C CA . LEU A 1 215 ? 9.451 -3.476 -6.184 1.00 97.69 215 LEU A CA 1
ATOM 1639 C C . LEU A 1 215 ? 10.564 -4.388 -6.732 1.00 97.69 215 LEU A C 1
ATOM 1641 O O . LEU A 1 215 ? 11.547 -3.900 -7.293 1.00 97.69 215 LEU A O 1
ATOM 1645 N N . ASN A 1 216 ? 10.460 -5.709 -6.553 1.00 97.44 216 ASN A N 1
ATOM 1646 C CA . ASN A 1 216 ? 11.419 -6.657 -7.125 1.00 97.44 216 ASN A CA 1
ATOM 1647 C C . ASN A 1 216 ? 11.078 -7.038 -8.574 1.00 97.44 216 ASN A C 1
ATOM 1649 O O . ASN A 1 216 ? 12.001 -7.259 -9.356 1.00 97.44 216 ASN A O 1
ATOM 1653 N N . LEU A 1 217 ? 9.796 -7.055 -8.953 1.00 97.88 217 LEU A N 1
ATOM 1654 C CA . LEU A 1 217 ? 9.361 -7.222 -10.343 1.00 97.88 217 LEU A CA 1
ATOM 1655 C C . LEU A 1 217 ? 9.681 -5.977 -11.183 1.00 97.88 217 LEU A C 1
ATOM 1657 O O . LEU A 1 217 ? 10.187 -6.114 -12.293 1.00 97.88 217 LEU A O 1
ATOM 1661 N N . GLU A 1 218 ? 9.467 -4.771 -10.652 1.00 98.06 218 GLU A N 1
ATOM 1662 C CA . GLU A 1 218 ? 9.910 -3.521 -11.282 1.00 98.06 218 GLU A CA 1
ATOM 1663 C C . GLU A 1 218 ? 11.433 -3.482 -11.439 1.00 98.06 218 GLU A C 1
ATOM 1665 O O . GLU A 1 218 ? 11.927 -3.296 -12.549 1.00 98.06 218 GLU A O 1
ATOM 1670 N N . ARG A 1 219 ? 12.193 -3.773 -10.370 1.00 97.69 219 ARG A N 1
ATOM 1671 C CA . ARG A 1 219 ? 13.662 -3.886 -10.437 1.00 97.69 219 ARG A CA 1
ATOM 1672 C C . ARG A 1 219 ? 14.133 -4.946 -11.441 1.00 97.69 219 ARG A C 1
ATOM 1674 O O . ARG A 1 219 ? 15.216 -4.785 -12.001 1.00 97.69 219 ARG A O 1
ATOM 1681 N N . GLY A 1 220 ? 13.356 -6.009 -11.660 1.00 98.12 220 GLY A N 1
ATOM 1682 C CA . GLY A 1 220 ? 13.561 -6.965 -12.750 1.00 98.12 220 GLY A CA 1
ATOM 1683 C C . GLY A 1 220 ? 13.429 -6.283 -14.111 1.00 98.12 220 GLY A C 1
ATOM 1684 O O . GLY A 1 220 ? 14.423 -6.135 -14.814 1.00 98.12 220 GLY A O 1
ATOM 1685 N N . ARG A 1 221 ? 12.243 -5.741 -14.416 1.00 97.81 221 ARG A N 1
ATOM 1686 C CA . ARG A 1 221 ? 11.950 -5.054 -15.689 1.00 97.81 221 ARG A CA 1
ATOM 1687 C C . ARG A 1 221 ? 12.953 -3.945 -16.024 1.00 97.81 221 ARG A C 1
ATOM 1689 O O . ARG A 1 221 ? 13.382 -3.840 -17.167 1.00 97.81 221 ARG A O 1
ATOM 1696 N N . THR A 1 222 ? 13.371 -3.138 -15.044 1.00 97.75 222 THR A N 1
ATOM 1697 C CA . THR A 1 222 ? 14.386 -2.088 -15.254 1.00 97.75 222 THR A CA 1
ATOM 1698 C C . THR A 1 222 ? 15.762 -2.663 -15.602 1.00 97.75 222 THR A C 1
ATOM 1700 O O . THR A 1 222 ? 16.491 -2.049 -16.375 1.00 97.75 222 THR A O 1
ATOM 1703 N N . ARG A 1 223 ? 16.136 -3.837 -15.071 1.00 97.88 223 ARG A N 1
ATOM 1704 C CA . ARG A 1 223 ? 17.375 -4.532 -15.461 1.00 97.88 223 ARG A CA 1
ATOM 1705 C C . ARG A 1 223 ? 17.271 -5.129 -16.860 1.00 97.88 223 ARG A C 1
ATOM 1707 O O . ARG A 1 223 ? 18.239 -5.031 -17.605 1.00 97.88 223 ARG A O 1
ATOM 1714 N N . ASP A 1 224 ? 16.123 -5.699 -17.211 1.00 98.06 224 ASP A N 1
ATOM 1715 C CA . ASP A 1 224 ? 15.896 -6.306 -18.525 1.00 98.06 224 ASP A CA 1
ATOM 1716 C C . ASP A 1 224 ? 15.929 -5.241 -19.637 1.00 98.06 224 ASP A C 1
ATOM 1718 O O . ASP A 1 224 ? 16.623 -5.404 -20.640 1.00 98.06 224 ASP A O 1
ATOM 1722 N N . GLU A 1 225 ? 15.269 -4.097 -19.425 1.00 98.19 225 GLU A N 1
ATOM 1723 C CA . GLU A 1 225 ? 15.289 -2.967 -20.364 1.00 98.19 225 GLU A CA 1
ATOM 1724 C C . GLU A 1 225 ? 16.678 -2.299 -20.437 1.00 98.19 225 GLU A C 1
ATOM 1726 O O . GLU A 1 225 ? 17.133 -1.951 -21.525 1.00 98.19 225 GLU A O 1
ATOM 1731 N N . LEU A 1 226 ? 17.414 -2.202 -19.319 1.00 97.50 226 LEU A N 1
ATOM 1732 C CA . LEU A 1 226 ? 18.809 -1.734 -19.317 1.00 97.50 226 LEU A CA 1
ATOM 1733 C C . LEU A 1 226 ? 19.744 -2.694 -20.075 1.00 97.50 226 LEU A C 1
ATOM 1735 O O . LEU A 1 226 ? 20.626 -2.246 -20.807 1.00 97.50 226 LEU A O 1
ATOM 1739 N N . ALA A 1 227 ? 19.555 -4.009 -19.933 1.00 97.38 227 ALA A N 1
ATOM 1740 C CA . ALA A 1 227 ? 20.321 -5.014 -20.668 1.00 97.38 227 ALA A CA 1
ATOM 1741 C C . ALA A 1 227 ? 20.030 -4.954 -22.178 1.00 97.38 227 ALA A C 1
ATOM 1743 O O . ALA A 1 227 ? 20.957 -5.028 -22.985 1.00 97.38 227 ALA A O 1
ATOM 1744 N N . LYS A 1 228 ? 18.763 -4.741 -22.555 1.00 98.19 228 LYS A N 1
ATOM 1745 C CA . LYS A 1 228 ? 18.332 -4.491 -23.937 1.00 98.19 228 LYS A CA 1
ATOM 1746 C C . LYS A 1 228 ? 18.971 -3.224 -24.518 1.00 98.19 228 LYS A C 1
ATOM 1748 O O . LYS A 1 228 ? 19.603 -3.309 -25.566 1.00 98.19 228 LYS A O 1
ATOM 1753 N N . GLN A 1 229 ? 18.920 -2.092 -23.815 1.00 97.88 229 GLN A N 1
ATOM 1754 C CA . GLN A 1 229 ? 19.586 -0.852 -24.247 1.00 97.88 229 GLN A CA 1
ATOM 1755 C C . GLN A 1 229 ? 21.113 -1.011 -24.353 1.00 97.88 229 GLN A C 1
ATOM 1757 O O . GLN A 1 229 ? 21.735 -0.457 -25.261 1.00 97.88 229 GLN A O 1
ATOM 1762 N N . GLY A 1 230 ? 21.730 -1.811 -23.477 1.00 97.75 230 GLY A N 1
ATOM 1763 C CA . GLY A 1 230 ? 23.144 -2.182 -23.579 1.00 97.75 230 GLY A CA 1
ATOM 1764 C C . GLY A 1 230 ? 23.460 -3.014 -24.829 1.00 97.75 230 GLY A C 1
ATOM 1765 O O . GLY A 1 230 ? 24.472 -2.770 -25.488 1.00 97.75 230 GLY A O 1
ATOM 1766 N N . ALA A 1 231 ? 22.584 -3.953 -25.197 1.00 97.81 231 ALA A N 1
ATOM 1767 C CA . ALA A 1 231 ? 22.711 -4.740 -26.422 1.00 97.81 231 ALA A CA 1
ATOM 1768 C C . ALA A 1 231 ? 22.524 -3.879 -27.685 1.00 97.81 231 ALA A C 1
ATOM 1770 O O . ALA A 1 231 ? 23.356 -3.949 -28.586 1.00 97.81 231 ALA A O 1
ATOM 1771 N N . GLU A 1 232 ? 21.503 -3.016 -27.720 1.00 98.25 232 GLU A N 1
ATOM 1772 C CA . GLU A 1 232 ? 21.256 -2.057 -28.810 1.00 98.25 232 GLU A CA 1
ATOM 1773 C C . GLU A 1 232 ? 22.446 -1.095 -28.990 1.00 98.25 232 GLU A C 1
ATOM 1775 O O . GLU A 1 232 ? 22.928 -0.899 -30.107 1.00 98.25 232 GLU A O 1
ATOM 1780 N N . THR A 1 233 ? 22.989 -0.562 -27.887 1.00 97.88 233 THR A N 1
ATOM 1781 C CA . THR A 1 233 ? 24.198 0.283 -27.892 1.00 97.88 233 THR A CA 1
ATOM 1782 C C . THR A 1 233 ? 25.396 -0.471 -28.467 1.00 97.88 233 THR A C 1
ATOM 1784 O O . THR A 1 233 ? 26.084 0.046 -29.344 1.00 97.88 233 THR A O 1
ATOM 1787 N N . SER A 1 234 ? 25.623 -1.714 -28.028 1.00 98.06 234 SER A N 1
ATOM 1788 C CA . SER A 1 234 ? 26.704 -2.561 -28.541 1.00 98.06 234 SER A CA 1
ATOM 1789 C C . SER A 1 234 ? 26.542 -2.859 -30.035 1.00 98.06 234 SER A C 1
ATOM 1791 O O . SER A 1 234 ? 27.513 -2.778 -30.787 1.00 98.06 234 SER A O 1
ATOM 1793 N N . GLU A 1 235 ? 25.327 -3.149 -30.510 1.00 98.00 235 GLU A N 1
ATOM 1794 C CA . GLU A 1 235 ? 25.063 -3.380 -31.934 1.00 98.00 235 GLU A CA 1
ATOM 1795 C C . GLU A 1 235 ? 25.340 -2.123 -32.777 1.00 98.00 235 GLU A C 1
ATOM 1797 O O . GLU A 1 235 ? 25.916 -2.221 -33.861 1.00 98.00 235 GLU A O 1
ATOM 1802 N N . LEU A 1 236 ? 24.984 -0.938 -32.268 1.00 98.00 236 LEU A N 1
ATOM 1803 C CA . LEU A 1 236 ? 25.274 0.349 -32.906 1.00 98.00 236 LEU A CA 1
ATOM 1804 C C . LEU A 1 236 ? 26.780 0.648 -32.950 1.00 98.00 236 LEU A C 1
ATOM 1806 O O . LEU A 1 236 ? 27.281 1.009 -34.014 1.00 98.00 236 LEU A O 1
ATOM 1810 N N . THR A 1 237 ? 27.523 0.424 -31.861 1.00 97.62 237 THR A N 1
ATOM 1811 C CA . THR A 1 237 ? 28.996 0.526 -31.860 1.00 97.62 237 THR A CA 1
ATOM 1812 C C . THR A 1 237 ? 29.611 -0.414 -32.900 1.00 97.62 237 THR A C 1
ATOM 1814 O O . THR A 1 237 ? 30.355 0.033 -33.768 1.00 97.62 237 THR A O 1
ATOM 1817 N N . ASN A 1 238 ? 29.195 -1.686 -32.916 1.00 97.75 238 ASN A N 1
ATOM 1818 C CA . ASN A 1 238 ? 29.658 -2.677 -33.892 1.00 97.75 238 ASN A CA 1
ATOM 1819 C C . ASN A 1 238 ? 29.329 -2.313 -35.356 1.00 97.75 238 ASN A C 1
ATOM 1821 O O . ASN A 1 238 ? 30.004 -2.804 -36.262 1.00 97.75 238 ASN A O 1
ATOM 1825 N N . LYS A 1 239 ? 28.294 -1.501 -35.621 1.00 98.25 239 LYS A N 1
ATOM 1826 C CA . LYS A 1 239 ? 28.001 -0.960 -36.962 1.00 98.25 239 LYS A CA 1
ATOM 1827 C C . LYS A 1 239 ? 28.941 0.194 -37.308 1.00 98.25 239 LYS A C 1
ATOM 1829 O O . LYS A 1 239 ? 29.560 0.153 -38.368 1.00 98.25 239 LYS A O 1
ATOM 1834 N N . LEU A 1 240 ? 29.114 1.150 -36.394 1.00 98.00 240 LEU A N 1
ATOM 1835 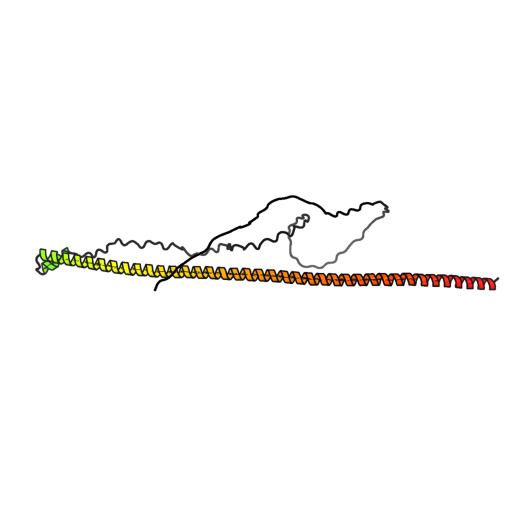C CA . LEU A 1 240 ? 30.023 2.286 -36.571 1.00 98.00 240 LEU A CA 1
ATOM 1836 C C . LEU A 1 240 ? 31.469 1.831 -36.815 1.00 98.00 240 LEU A C 1
ATOM 1838 O O . LEU A 1 240 ? 32.104 2.328 -37.740 1.00 98.00 240 LEU A O 1
ATOM 1842 N N . ASP A 1 241 ? 31.968 0.837 -36.076 1.00 97.69 241 ASP A N 1
ATOM 1843 C CA . ASP A 1 241 ? 33.316 0.291 -36.290 1.00 97.69 241 ASP A CA 1
ATOM 1844 C C . ASP A 1 241 ? 33.482 -0.298 -37.705 1.00 97.69 241 ASP A C 1
ATOM 1846 O O . ASP A 1 241 ? 34.492 -0.066 -38.373 1.00 97.69 241 ASP A O 1
ATOM 1850 N N . ARG A 1 242 ? 32.467 -1.013 -38.216 1.00 97.56 242 ARG A N 1
ATOM 1851 C CA . ARG A 1 242 ? 32.470 -1.557 -39.589 1.00 97.56 242 ARG A CA 1
ATOM 1852 C C . ARG A 1 242 ? 32.465 -0.448 -40.638 1.00 97.56 242 ARG A C 1
ATOM 1854 O O . ARG A 1 242 ? 33.197 -0.551 -41.620 1.00 97.56 242 ARG A O 1
ATOM 1861 N N . GLU A 1 243 ? 31.676 0.603 -40.432 1.00 98.25 243 GLU A N 1
ATOM 1862 C CA . GLU A 1 243 ? 31.630 1.767 -41.323 1.00 98.25 243 GLU A CA 1
ATOM 1863 C C . GLU A 1 243 ? 32.959 2.535 -41.315 1.00 98.25 243 GLU A C 1
ATOM 1865 O O . GLU A 1 243 ? 33.480 2.855 -42.382 1.00 98.25 243 GLU A O 1
ATOM 1870 N N . ILE A 1 244 ? 33.578 2.733 -40.146 1.00 97.88 244 ILE A N 1
ATOM 1871 C CA . ILE A 1 244 ? 34.915 3.331 -40.004 1.00 97.88 244 ILE A CA 1
ATOM 1872 C C . ILE A 1 244 ? 35.965 2.507 -40.764 1.00 97.88 244 ILE A C 1
ATOM 1874 O O . ILE A 1 244 ? 36.757 3.070 -41.523 1.00 97.88 244 ILE A O 1
ATOM 1878 N N . HIS A 1 245 ? 35.959 1.178 -40.621 1.00 97.75 245 HIS A N 1
ATOM 1879 C CA . HIS A 1 245 ? 36.868 0.301 -41.364 1.00 97.75 245 HIS A CA 1
ATOM 1880 C C . HIS A 1 245 ? 36.619 0.337 -42.883 1.00 97.75 245 HIS A C 1
ATOM 1882 O O . HIS A 1 245 ? 37.582 0.386 -43.652 1.00 97.75 245 HIS A O 1
ATOM 1888 N N . ALA A 1 246 ? 35.359 0.369 -43.330 1.00 97.56 246 ALA A N 1
ATOM 1889 C CA . ALA A 1 246 ? 35.008 0.450 -44.748 1.00 97.56 246 ALA A CA 1
ATOM 1890 C C . ALA A 1 246 ? 35.414 1.796 -45.379 1.00 97.56 246 ALA A C 1
ATOM 1892 O O . ALA A 1 246 ? 36.054 1.814 -46.432 1.00 97.56 246 ALA A O 1
ATOM 1893 N N . LEU A 1 247 ? 35.108 2.917 -44.718 1.00 97.75 247 LEU A N 1
ATOM 1894 C CA . LEU A 1 247 ? 35.501 4.263 -45.153 1.00 97.75 247 LEU A CA 1
ATOM 1895 C C . LEU A 1 247 ? 37.025 4.414 -45.194 1.00 97.75 247 LEU A C 1
ATOM 1897 O O . LEU A 1 247 ? 37.568 4.981 -46.143 1.00 97.75 247 LEU A O 1
ATOM 1901 N N . ARG A 1 248 ? 37.734 3.853 -44.207 1.00 96.88 248 ARG A N 1
ATOM 1902 C CA . ARG A 1 248 ? 39.199 3.829 -44.196 1.00 96.88 248 ARG A CA 1
ATOM 1903 C C . ARG A 1 248 ? 39.771 3.049 -45.381 1.00 96.88 248 ARG A C 1
ATOM 1905 O O . ARG A 1 248 ? 40.679 3.552 -46.034 1.00 96.88 248 ARG A O 1
ATOM 1912 N N . ALA A 1 249 ? 39.229 1.871 -45.696 1.00 96.44 249 ALA A N 1
ATOM 1913 C CA . ALA A 1 249 ? 39.668 1.085 -46.850 1.00 96.44 249 ALA A CA 1
ATOM 1914 C C . ALA A 1 249 ? 39.421 1.821 -48.184 1.00 96.44 249 ALA A C 1
ATOM 1916 O O . ALA A 1 249 ? 40.287 1.818 -49.059 1.00 96.44 249 ALA A O 1
ATOM 1917 N N . GLN A 1 250 ? 38.283 2.513 -48.325 1.00 96.44 250 GLN A N 1
ATOM 1918 C CA . GLN A 1 250 ? 38.002 3.360 -49.492 1.00 96.44 250 GLN A CA 1
ATOM 1919 C C . GLN A 1 250 ? 38.979 4.541 -49.603 1.00 96.44 250 GLN A C 1
ATOM 1921 O O . GLN A 1 250 ? 39.462 4.832 -50.696 1.00 96.44 250 GLN A O 1
ATOM 1926 N N . LEU A 1 251 ? 39.316 5.195 -48.487 1.00 96.69 251 LEU A N 1
ATOM 1927 C CA . LEU A 1 251 ? 40.277 6.301 -48.452 1.00 96.69 251 LEU A CA 1
ATOM 1928 C C . LEU A 1 251 ? 41.706 5.835 -48.772 1.00 96.69 251 LEU A C 1
ATOM 1930 O O . LEU A 1 251 ? 42.423 6.508 -49.516 1.00 96.69 251 LEU A O 1
ATOM 1934 N N . GLU A 1 252 ? 42.117 4.672 -48.260 1.00 95.94 252 GLU A N 1
ATOM 1935 C CA . GLU A 1 252 ? 43.407 4.061 -48.588 1.00 95.94 252 GLU A CA 1
ATOM 1936 C C . GLU A 1 252 ? 43.476 3.679 -50.081 1.00 95.94 252 GLU A C 1
ATOM 1938 O O . GLU A 1 252 ? 44.484 3.970 -50.721 1.00 95.94 252 GLU A O 1
ATOM 1943 N N . ALA A 1 253 ? 42.396 3.163 -50.683 1.00 95.25 253 ALA A N 1
ATOM 1944 C CA . ALA A 1 253 ? 42.320 2.919 -52.129 1.00 95.25 253 ALA A CA 1
ATOM 1945 C C . ALA A 1 253 ? 42.366 4.217 -52.966 1.00 95.25 253 ALA A C 1
ATOM 1947 O O . ALA A 1 253 ? 43.168 4.331 -53.896 1.00 95.25 253 ALA A O 1
ATOM 1948 N N . ALA A 1 254 ? 41.561 5.226 -52.613 1.00 96.38 254 ALA A N 1
ATOM 1949 C CA . ALA A 1 254 ? 41.506 6.510 -53.318 1.00 96.38 254 ALA A CA 1
ATOM 1950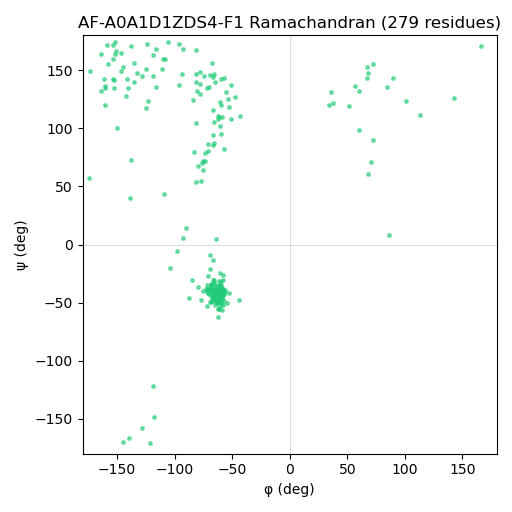 C C . ALA A 1 254 ? 42.859 7.247 -53.308 1.00 96.38 254 ALA A C 1
ATOM 1952 O O . ALA A 1 254 ? 43.244 7.864 -54.304 1.00 96.38 254 ALA A O 1
ATOM 1953 N N . LYS A 1 255 ? 43.627 7.126 -52.216 1.00 96.31 255 LYS A N 1
ATOM 1954 C CA . LYS A 1 255 ? 44.997 7.648 -52.109 1.00 96.31 255 LYS A CA 1
ATOM 1955 C C . LYS A 1 255 ? 45.919 7.104 -53.210 1.00 96.31 255 LYS A C 1
ATOM 1957 O O . LYS A 1 255 ? 46.712 7.872 -53.754 1.00 96.31 255 LYS A O 1
ATOM 1962 N N . TYR A 1 256 ? 45.830 5.817 -53.555 1.00 96.12 256 TYR A N 1
ATOM 1963 C CA . TYR A 1 256 ? 46.672 5.226 -54.604 1.00 96.12 256 TYR A CA 1
ATOM 1964 C C . TYR A 1 256 ? 46.304 5.727 -56.006 1.00 96.12 256 TYR A C 1
ATOM 1966 O O . TYR A 1 256 ? 47.204 6.022 -56.793 1.00 96.12 256 TYR A O 1
ATOM 1974 N N . GLU A 1 257 ? 45.014 5.909 -56.305 1.00 95.75 257 GLU A N 1
ATOM 1975 C CA . GLU A 1 257 ? 44.583 6.514 -57.573 1.00 95.75 257 GLU A CA 1
ATOM 1976 C C . GLU A 1 257 ? 45.048 7.977 -57.693 1.00 95.75 257 GLU A C 1
ATOM 1978 O O . GLU A 1 257 ? 45.593 8.358 -58.727 1.00 95.75 257 GLU A O 1
ATOM 1983 N N . VAL A 1 258 ? 44.962 8.784 -56.625 1.00 96.50 258 VAL A N 1
ATOM 1984 C CA . VAL A 1 258 ? 45.506 10.160 -56.628 1.00 96.50 258 VAL A CA 1
ATOM 1985 C C . VAL A 1 258 ? 47.016 10.173 -56.907 1.00 96.50 25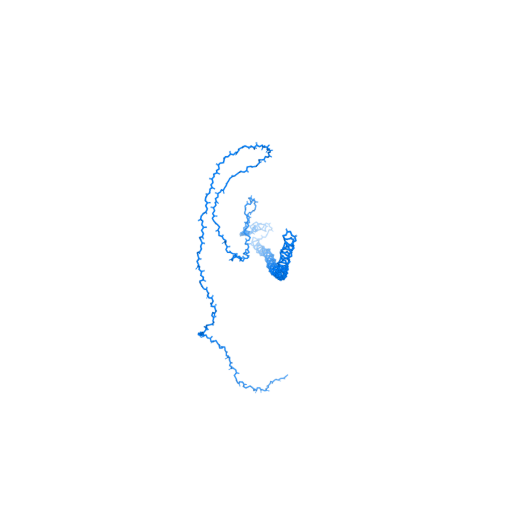8 VAL A C 1
ATOM 1987 O O . VAL A 1 258 ? 47.472 10.942 -57.752 1.00 96.50 258 VAL A O 1
ATOM 1990 N N . ILE A 1 259 ? 47.799 9.296 -56.265 1.00 96.25 259 ILE A N 1
ATOM 1991 C CA . ILE A 1 259 ? 49.252 9.182 -56.508 1.00 96.25 259 ILE A CA 1
ATOM 1992 C C . ILE A 1 259 ? 49.544 8.837 -57.979 1.00 96.25 259 ILE A C 1
ATOM 1994 O O . ILE A 1 259 ? 50.406 9.456 -58.604 1.00 96.25 259 ILE A O 1
ATOM 1998 N N . LYS A 1 260 ? 48.797 7.888 -58.548 1.00 95.56 260 LYS A N 1
ATOM 1999 C CA . LYS A 1 260 ? 48.886 7.458 -59.952 1.00 95.56 260 LYS A CA 1
ATOM 2000 C C . LYS A 1 260 ? 48.573 8.600 -60.930 1.00 95.56 260 LYS A C 1
ATOM 2002 O O . LYS A 1 260 ? 49.326 8.787 -61.887 1.00 95.56 260 LYS A O 1
ATOM 2007 N N . TYR A 1 261 ? 47.545 9.413 -60.666 1.00 97.00 261 TYR A N 1
ATOM 2008 C CA . TYR A 1 261 ? 47.264 10.617 -61.461 1.00 97.00 261 TYR A CA 1
ATOM 2009 C C . TYR A 1 261 ? 48.385 11.664 -61.361 1.00 97.00 261 TYR A C 1
ATOM 2011 O O . TYR A 1 261 ? 48.802 12.190 -62.393 1.00 97.00 261 TYR A O 1
ATOM 2019 N N . CYS A 1 262 ? 48.926 11.924 -60.165 1.00 96.56 262 CYS A N 1
ATOM 2020 C CA . CYS A 1 262 ? 50.041 12.863 -59.975 1.00 96.56 262 CYS A CA 1
ATOM 2021 C C . CYS A 1 262 ? 51.318 12.441 -60.724 1.00 96.56 262 CYS A C 1
ATOM 2023 O O . CYS A 1 262 ? 52.004 13.284 -61.297 1.00 96.56 262 CYS A O 1
ATOM 2025 N N . ILE A 1 263 ? 51.638 11.143 -60.760 1.00 96.69 263 ILE A N 1
ATOM 2026 C CA . ILE A 1 263 ? 52.772 10.635 -61.551 1.00 96.69 263 ILE A CA 1
ATOM 2027 C C . ILE A 1 263 ? 52.509 10.849 -63.050 1.00 96.69 263 ILE A C 1
ATOM 2029 O O . ILE A 1 263 ? 53.384 11.338 -63.765 1.00 96.69 263 ILE A O 1
ATOM 2033 N N . GLY A 1 264 ? 51.294 10.547 -63.522 1.00 96.62 264 GLY A N 1
ATOM 2034 C CA . GLY A 1 264 ? 50.906 10.736 -64.921 1.00 96.62 264 GLY A CA 1
ATOM 2035 C C . GLY A 1 264 ? 51.015 12.188 -65.403 1.00 96.62 264 GLY A C 1
ATOM 2036 O O . GLY A 1 264 ? 51.522 12.426 -66.501 1.00 96.62 264 GLY A O 1
ATOM 2037 N N . THR A 1 265 ? 50.601 13.164 -64.588 1.00 96.25 265 THR A N 1
ATOM 2038 C CA . THR A 1 265 ? 50.691 14.591 -64.947 1.00 96.25 265 THR A CA 1
ATOM 2039 C C . THR A 1 265 ? 52.122 15.128 -64.900 1.00 96.25 265 THR A C 1
ATOM 2041 O O . THR A 1 265 ? 52.511 15.878 -65.792 1.00 96.25 265 THR A O 1
ATOM 2044 N N . LEU A 1 266 ? 52.948 14.713 -63.934 1.00 96.44 266 LEU A N 1
ATOM 2045 C CA . LEU A 1 266 ? 54.365 15.106 -63.888 1.00 96.44 266 LEU A CA 1
ATOM 2046 C C . LEU A 1 266 ? 55.148 14.593 -65.107 1.00 96.44 266 LEU A C 1
ATOM 2048 O O . LEU A 1 266 ? 55.972 15.321 -65.665 1.00 96.44 266 LEU A O 1
ATOM 2052 N N . VAL A 1 267 ? 54.870 13.364 -65.554 1.00 96.88 267 VAL A N 1
ATOM 2053 C CA . VAL A 1 267 ? 55.486 12.785 -66.757 1.00 96.88 267 VAL A CA 1
ATOM 2054 C C . VAL A 1 267 ? 55.000 13.487 -68.028 1.00 96.88 267 VAL A C 1
ATOM 2056 O O . VAL A 1 267 ? 55.827 13.812 -68.880 1.00 96.88 267 VAL A O 1
ATOM 2059 N N . SER A 1 268 ? 53.701 13.783 -68.165 1.00 96.88 268 SER A N 1
ATOM 2060 C CA . SER A 1 268 ? 53.187 14.462 -69.365 1.00 96.88 268 SER A CA 1
ATOM 2061 C C . SER A 1 268 ? 53.681 15.908 -69.489 1.00 96.88 268 SER A C 1
ATOM 2063 O O . SER A 1 268 ? 54.104 16.306 -70.574 1.00 96.88 268 SER A O 1
ATOM 2065 N N . ILE A 1 269 ? 53.736 16.664 -68.386 1.00 96.00 269 ILE A N 1
ATOM 2066 C CA . ILE A 1 269 ? 54.317 18.019 -68.352 1.00 96.00 269 ILE A CA 1
ATOM 2067 C C . ILE A 1 269 ? 55.796 17.977 -68.761 1.00 96.00 269 ILE A C 1
ATOM 2069 O O . ILE A 1 269 ? 56.238 18.786 -69.577 1.00 96.00 269 ILE A O 1
ATOM 2073 N N . SER A 1 270 ? 56.548 16.999 -68.249 1.00 96.38 270 SER A N 1
ATOM 2074 C CA . SER A 1 270 ? 57.971 16.822 -68.563 1.00 96.38 270 SER A CA 1
ATOM 2075 C C . SER A 1 270 ? 58.198 16.451 -70.037 1.00 96.38 270 SER A C 1
ATOM 2077 O O . SER A 1 270 ? 59.094 17.000 -70.677 1.00 96.38 270 SER A O 1
ATOM 2079 N N . ALA A 1 271 ? 57.363 15.576 -70.610 1.00 96.44 271 ALA A N 1
ATOM 2080 C CA . ALA A 1 271 ? 57.411 15.214 -72.029 1.00 96.44 271 ALA A CA 1
ATOM 2081 C C . ALA A 1 271 ? 57.103 16.412 -72.949 1.00 96.44 271 ALA A C 1
ATOM 2083 O O . ALA A 1 271 ? 57.822 16.635 -73.924 1.00 96.44 271 ALA A O 1
ATOM 2084 N N . VAL A 1 272 ? 56.089 17.221 -72.614 1.00 96.62 272 VAL A N 1
ATOM 2085 C CA . VAL A 1 272 ? 55.760 18.456 -73.351 1.00 96.62 272 VAL A CA 1
ATOM 2086 C C . VAL A 1 272 ? 56.892 19.482 -73.243 1.00 96.62 272 VAL A C 1
ATOM 2088 O O . VAL A 1 272 ? 57.289 20.053 -74.256 1.00 96.62 272 VAL A O 1
ATOM 2091 N N . GLY A 1 273 ? 57.471 19.677 -72.053 1.00 95.25 273 GLY A N 1
ATOM 2092 C CA . GLY A 1 273 ? 58.606 20.583 -71.854 1.00 95.25 273 GLY A CA 1
ATOM 2093 C C . GLY A 1 273 ? 59.826 20.203 -72.700 1.00 95.25 273 GLY A C 1
ATOM 2094 O O . GLY A 1 273 ? 60.390 21.051 -73.389 1.00 95.25 273 GLY A O 1
ATOM 2095 N N . LEU A 1 274 ? 60.192 18.916 -72.721 1.00 94.31 274 LEU A N 1
ATOM 2096 C CA . LEU A 1 274 ? 61.284 18.410 -73.560 1.00 94.31 274 LEU A CA 1
ATOM 2097 C C . LEU A 1 274 ? 60.988 18.547 -75.062 1.00 94.31 274 LEU A C 1
ATOM 2099 O O . LEU A 1 274 ? 61.898 18.868 -75.826 1.00 94.31 274 LEU A O 1
ATOM 2103 N N . ALA A 1 275 ? 59.736 18.350 -75.489 1.00 95.56 275 ALA A N 1
ATOM 2104 C CA . ALA A 1 275 ? 59.329 18.551 -76.880 1.00 95.56 275 ALA A CA 1
ATOM 2105 C C . ALA A 1 275 ? 59.435 20.026 -77.312 1.00 95.56 275 ALA A C 1
ATOM 2107 O O . ALA A 1 275 ? 59.926 20.303 -78.402 1.00 95.56 275 ALA A O 1
ATOM 2108 N N . VAL A 1 276 ? 59.049 20.974 -76.449 1.00 96.12 276 VAL A N 1
ATOM 2109 C CA . VAL A 1 276 ? 59.191 22.417 -76.718 1.00 96.12 276 VAL A CA 1
ATOM 2110 C C . VAL A 1 276 ? 60.665 22.828 -76.788 1.00 96.12 276 VAL A C 1
ATOM 2112 O O . VAL A 1 276 ? 61.055 23.519 -77.725 1.00 96.12 276 VAL A O 1
ATOM 2115 N N . ILE A 1 277 ? 61.512 22.352 -75.866 1.00 95.06 277 ILE A N 1
ATOM 2116 C CA . ILE A 1 277 ? 62.965 22.610 -75.909 1.00 95.06 277 ILE A CA 1
ATOM 2117 C C . ILE A 1 277 ? 63.580 22.071 -77.213 1.00 95.06 277 ILE A C 1
ATOM 2119 O O . ILE A 1 277 ? 64.399 22.748 -77.823 1.00 95.06 277 ILE A O 1
ATOM 2123 N N . ARG A 1 278 ? 63.135 20.899 -77.689 1.00 93.75 278 ARG A N 1
ATOM 2124 C CA . ARG A 1 278 ? 63.556 20.293 -78.969 1.00 93.75 278 ARG A CA 1
ATOM 2125 C C . ARG A 1 278 ? 63.083 21.021 -80.234 1.00 93.75 278 ARG A C 1
ATOM 2127 O O . ARG A 1 278 ? 63.521 20.641 -81.314 1.00 93.75 278 ARG A O 1
ATOM 2134 N N . ILE A 1 279 ? 62.193 22.006 -80.116 1.00 94.00 279 ILE A N 1
ATOM 2135 C CA . ILE A 1 279 ? 61.715 22.849 -81.227 1.00 94.00 279 ILE A CA 1
ATOM 2136 C C . ILE A 1 279 ? 62.365 24.246 -81.184 1.00 94.00 279 ILE A C 1
ATOM 2138 O O . ILE A 1 279 ? 62.400 24.938 -82.198 1.00 94.00 279 ILE A O 1
ATOM 2142 N N . LEU A 1 280 ? 62.892 24.660 -80.025 1.00 89.44 280 LEU A N 1
ATOM 2143 C CA . LEU A 1 280 ? 63.514 25.972 -79.802 1.00 89.44 280 LEU A CA 1
ATOM 2144 C C . LEU A 1 280 ? 65.054 25.973 -79.893 1.00 89.44 280 LEU A C 1
ATOM 2146 O O . LEU A 1 280 ? 65.645 27.050 -79.797 1.00 89.44 280 LEU A O 1
ATOM 2150 N N . MET A 1 281 ? 65.692 24.806 -80.050 1.00 85.56 281 MET A N 1
ATOM 2151 C CA . MET A 1 281 ? 67.149 24.632 -80.192 1.00 85.56 281 MET A CA 1
ATOM 2152 C C . MET A 1 281 ? 67.510 23.856 -81.457 1.00 85.56 281 MET A C 1
ATOM 2154 O O . MET A 1 281 ? 68.384 24.360 -82.192 1.00 85.56 281 MET A O 1
#

Sequence (281 aa):
TQNPKKIKKPKNQKKNNKKKIKGSEERAMCLPAIAISLAAPLDSSSPVRSSPSPPHRMAAAACRRALLPSGYGSRAAAGRPPDLDAFLPIRSSSISAPGSHRGRGGHLCHFSQPLPKSNGKRAFLVDTLALVRRLEAQGIPSKQAEAITSAVTEVLNDSLENVAQSFVSEGELQKEHHFSMLQRETEKLKSDIEKMRSEQRHEIDKVTAGQRLDLNLERGRTRDELAKQGAETSELTNKLDREIHALRAQLEAAKYEVIKYCIGTLVSISAVGLAVIRILM

Mean predicted aligned error: 21.79 Å

InterPro domains:
  IPR024461 Coiled-coil domain-containing protein 90-like [PF07798] (172-279)
  IPR024461 Coiled-coil domain-containing protein 90-like [PTHR14360] (58-281)

Radius of gyration: 58.47 Å; Cα contacts (8 Å, |Δi|>4): 16; chains: 1; bounding box: 124×117×166 Å

Organism: NCBI:txid1678845

Solvent-accessible surface area (backbone atoms only — not comparable to full-atom values): 18680 Å² total; per-residue (Å²): 131,91,85,91,87,81,90,89,81,83,91,84,85,91,82,88,80,88,80,86,81,88,81,81,89,85,84,83,86,81,84,85,85,87,87,86,79,89,84,86,84,91,79,88,86,85,89,88,91,86,83,90,84,90,87,86,81,88,81,94,83,89,84,88,86,84,91,80,83,88,87,85,87,91,82,88,80,86,92,74,88,78,82,80,92,68,82,68,73,89,70,78,77,74,89,74,76,87,82,85,80,94,73,85,83,74,86,82,66,77,90,72,72,73,74,79,78,66,79,68,71,81,72,76,80,73,59,57,69,64,49,29,55,53,35,38,74,71,70,40,58,63,74,56,21,48,52,53,47,49,55,51,51,50,54,50,48,55,52,49,53,51,54,51,50,49,58,49,50,54,58,45,54,54,50,51,51,53,49,58,49,55,49,51,52,51,53,47,54,49,51,52,52,53,48,52,55,49,53,54,46,52,51,52,53,52,51,52,52,48,52,56,48,48,59,48,52,51,54,44,54,56,48,54,54,50,52,48,52,50,50,54,51,50,54,49,50,59,47,51,55,51,50,54,53,51,54,49,53,52,51,58,51,51,50,53,55,53,53,53,50,54,53,52,50,55,51,51,54,51,52,52,52,53,53,52,52,70,72,77,110

Secondary structure (DSSP, 8-state):
--------------------------------------------------------------------------------PPPS--------------------------S-PPP------------HHHHHHHHHTTT--HHHHHHHHHHHHHHHHHHHHHHHHHHHHHHHHHHHHHHHHHHHHHHHHHHHHHHHHHHHHHHHHHHHHHHHHHHHHHHHHHHHHHHHHHHHHHHHHHHHHHHHHHHHHHHHHHHHHHHHHHHHHHHHHHHHHHHHHHHH-